Protein AF-A0A820J1W8-F1 (afdb_monomer_lite)

Secondary structure (DSSP, 8-state):
---HHHHHHHHHHHHHHHHHHHHHHHHHHHHHHHTT---PPPP---THHHHIIIIISTT-HHHHHHHHHHSTT--HHHHHHHHHHHHTT-TTEE--SSTT---EEETTEEE---HHHHT----HHHHHHHHT-S-HHHHHHTHHHHHHTT-TTSPPPPHHHHHHHHHHHHHHHHHTS-----------TT--TT---HHHHHHHHHHTTHHHHHHHHHHS--EEEEHHHHHHHHGGGSTT---TTT-S-HHHHHHHHHHHHSTT---EE-SSEEEE-HHHHHHHHHHHHHHHHHHHHHHHHHHHHHHHHHHHHHHHHHH--

Sequence (321 aa):
RNSFDQLCINYANENLQQFFVHHIFKLEQEEYDNEHINWKHIAFEDNQRILDLIASKSLNIIALIDEESRFPKGTDRSLCDKLHAHHSKNENFIPRKTDNNINFGIRHFAGNIFLKKNRDTFSQDLMKLLQESQSKFLRNLFLNEFHIGTETRKRAPTLGTQFKKSLDSLMSILSACQPFFVRCIKPNEYKAADNFDRALVCRQLRYSGMMETISIRRKGYPIRHLFRDFVDRYRLLAPGIGPSHVEADCRAAADKICKNVLINQDYQIGRTKVFLKDAQDVFLEQAREQVMARKILILQNSIRTWIARRQFVTLRQSVLL

Radius of gyration: 32.64 Å; chains: 1; bounding box: 92×50×86 Å

Foldseek 3Di:
DAEVVNLLVVLLLLLVLQVVVVQLLVVVVVVCVQQVWDDDDFDADHCVLVNCQDPNPPPHLLNLLQVLLPDPPRFLLVSLVSSCVVPVPPPQKAHDPDSVDSFIQGNLGGDRYGSVQQNPDDDPVVVVVQCVDPDPVSCVVCVVVVVVVPPPVDDDHTPSRVSVVVSVVVSVVVVVDDDDDDQDFDQDPVPDPPRGDPVRRVVSCVSSCVVSSVVRCLSWQVDKDFLLRQCQQQVLQAPPRDHSVPHPDSLVSNVRSCVSQVPPHDWIRTNGITTHHPVSVVSSVVSSVVSVVVVVVVVVVVVVVVVVVVVVVVVVVVVVD

InterPro domains:
  IPR001609 Myosin head, motor domain-like [PF00063] (2-277)
  IPR001609 Myosin head, motor domain-like [PS51456] (1-289)
  IPR001609 Myosin head, motor domain-like [SM00242] (1-290)
  IPR027417 P-loop containing nucleoside triphosphate hydrolase [SSF52540] (2-316)
  IPR036961 Kinesin motor domain superfamily [G3DSA:3.40.850.10] (178-220)
  IPR051724 Actin-based Motor Myosin [PTHR46049] (2-320)

Structure (mmCIF, N/CA/C/O backbone):
data_AF-A0A820J1W8-F1
#
_entry.id   AF-A0A820J1W8-F1
#
loop_
_atom_site.group_PDB
_atom_site.id
_atom_site.type_symbol
_atom_site.label_atom_id
_atom_site.label_alt_id
_atom_site.label_comp_id
_atom_site.label_asym_id
_atom_site.label_entity_id
_atom_site.label_seq_id
_atom_site.pdbx_PDB_ins_code
_atom_site.Cartn_x
_atom_site.Cartn_y
_atom_site.Cartn_z
_atom_site.occupancy
_atom_site.B_iso_or_equiv
_atom_site.auth_seq_id
_atom_site.auth_comp_id
_atom_site.auth_asym_id
_atom_site.auth_atom_id
_atom_site.pdbx_PDB_model_num
ATOM 1 N N . ARG A 1 1 ? -1.254 5.575 -26.689 1.00 56.84 1 ARG A N 1
ATOM 2 C CA . ARG A 1 1 ? -0.115 4.844 -27.301 1.00 56.84 1 ARG A CA 1
ATOM 3 C C . ARG A 1 1 ? 1.044 4.973 -26.336 1.00 56.84 1 ARG A C 1
ATOM 5 O O . ARG A 1 1 ? 1.473 6.090 -26.103 1.00 56.84 1 ARG A O 1
ATOM 12 N N . ASN A 1 2 ? 1.492 3.872 -25.749 1.00 67.06 2 ASN A N 1
ATOM 13 C CA . ASN A 1 2 ? 2.582 3.900 -24.772 1.00 67.06 2 ASN A CA 1
ATOM 14 C C . ASN A 1 2 ? 3.911 3.782 -25.530 1.00 67.06 2 ASN A C 1
ATOM 16 O O . ASN A 1 2 ? 3.934 3.086 -26.544 1.00 67.06 2 ASN A O 1
ATOM 20 N N . SER A 1 3 ? 4.937 4.529 -25.108 1.00 80.81 3 SER A N 1
ATOM 21 C CA . SER A 1 3 ? 6.288 4.567 -25.699 1.00 80.81 3 SER A CA 1
ATOM 22 C C . SER A 1 3 ? 7.364 4.209 -24.664 1.00 80.81 3 SER A C 1
ATOM 24 O O . SER A 1 3 ? 7.026 3.910 -23.523 1.00 80.81 3 SER A O 1
ATOM 26 N N . PHE A 1 4 ? 8.650 4.303 -25.028 1.00 82.00 4 PHE A N 1
ATOM 27 C CA . PHE A 1 4 ? 9.773 4.118 -24.094 1.00 82.00 4 PHE A CA 1
ATOM 28 C C . PHE A 1 4 ? 9.645 4.978 -22.822 1.00 82.00 4 PHE A C 1
ATOM 30 O O . PHE A 1 4 ? 9.783 4.459 -21.724 1.00 82.00 4 PHE A O 1
ATOM 37 N N . ASP A 1 5 ? 9.239 6.243 -22.949 1.00 83.00 5 ASP A N 1
ATOM 38 C CA . ASP A 1 5 ? 9.006 7.121 -21.789 1.00 83.00 5 ASP A CA 1
ATOM 39 C C . ASP A 1 5 ? 7.976 6.537 -20.810 1.00 83.00 5 ASP A C 1
ATOM 41 O O . ASP A 1 5 ? 8.160 6.587 -19.597 1.00 83.00 5 ASP A O 1
ATOM 45 N N . GLN A 1 6 ? 6.916 5.909 -21.332 1.00 82.94 6 GLN A N 1
ATOM 46 C CA . GLN A 1 6 ? 5.918 5.245 -20.499 1.00 82.94 6 GLN A CA 1
ATOM 47 C C . GLN A 1 6 ? 6.492 3.992 -19.830 1.00 82.94 6 GLN A C 1
ATOM 49 O O . GLN A 1 6 ? 6.115 3.703 -18.699 1.00 82.94 6 GLN A O 1
ATOM 54 N N . LEU A 1 7 ? 7.411 3.267 -20.485 1.00 86.00 7 LEU A N 1
ATOM 55 C CA . LEU A 1 7 ? 8.144 2.175 -19.837 1.00 86.00 7 LEU A CA 1
ATOM 56 C C . LEU A 1 7 ? 8.956 2.709 -18.649 1.00 86.00 7 LEU A C 1
ATOM 58 O O . LEU A 1 7 ? 8.859 2.129 -17.574 1.00 86.00 7 LEU A O 1
ATOM 62 N N . CYS A 1 8 ? 9.697 3.810 -18.808 1.00 88.38 8 CYS A N 1
ATOM 63 C CA . CYS A 1 8 ? 10.470 4.409 -17.715 1.00 88.38 8 CYS A CA 1
ATOM 64 C C . CYS A 1 8 ? 9.573 4.884 -16.561 1.00 88.38 8 CYS A C 1
ATOM 66 O O . CYS A 1 8 ? 9.852 4.579 -15.403 1.00 88.38 8 CYS A O 1
ATOM 68 N N . ILE A 1 9 ? 8.460 5.561 -16.866 1.00 87.50 9 ILE A N 1
ATOM 69 C CA . ILE A 1 9 ? 7.467 5.982 -15.862 1.00 87.50 9 ILE A CA 1
ATOM 70 C C . ILE A 1 9 ? 6.916 4.767 -15.107 1.00 87.50 9 ILE A C 1
ATOM 72 O O . ILE A 1 9 ? 6.864 4.765 -13.879 1.00 87.50 9 ILE A O 1
ATOM 76 N N . ASN A 1 10 ? 6.534 3.714 -15.829 1.00 86.00 10 ASN A N 1
ATOM 77 C CA . ASN A 1 10 ? 6.003 2.498 -15.222 1.00 86.00 10 ASN A CA 1
ATOM 78 C C . ASN A 1 10 ? 7.063 1.779 -14.380 1.00 86.00 10 ASN A C 1
ATOM 80 O O . ASN A 1 10 ? 6.757 1.337 -13.282 1.00 86.00 10 ASN A O 1
ATOM 84 N N . TYR A 1 11 ? 8.311 1.710 -14.848 1.00 89.88 11 TYR A N 1
ATOM 85 C CA . TYR A 1 11 ? 9.424 1.121 -14.103 1.00 89.88 11 TYR A CA 1
ATOM 86 C C . TYR A 1 11 ? 9.697 1.861 -12.784 1.00 89.88 11 TYR A C 1
ATOM 88 O O . TYR A 1 11 ? 9.894 1.224 -11.748 1.00 89.88 11 TYR A O 1
ATOM 96 N N . ALA A 1 12 ? 9.654 3.196 -12.795 1.00 91.25 12 ALA A N 1
ATOM 97 C CA . ALA A 1 12 ? 9.750 3.991 -11.574 1.00 91.25 12 ALA A CA 1
ATOM 98 C C . ALA A 1 12 ? 8.571 3.733 -10.626 1.00 91.25 12 ALA A C 1
ATOM 100 O O . ALA A 1 12 ? 8.784 3.531 -9.432 1.00 91.25 12 ALA A O 1
ATOM 101 N N . ASN A 1 13 ? 7.344 3.669 -11.152 1.00 86.88 13 ASN A N 1
ATOM 102 C CA . ASN A 1 13 ? 6.163 3.348 -10.349 1.00 86.88 13 ASN A CA 1
ATOM 103 C C . ASN A 1 13 ? 6.261 1.958 -9.703 1.00 86.88 13 ASN A C 1
ATOM 105 O O . ASN A 1 13 ? 5.921 1.830 -8.530 1.00 86.88 13 ASN A O 1
ATOM 109 N N . GLU A 1 14 ? 6.769 0.946 -10.413 1.00 86.56 14 GLU A N 1
ATOM 110 C CA . GLU A 1 14 ? 6.992 -0.388 -9.838 1.00 86.56 14 GLU A CA 1
ATOM 111 C C . GLU A 1 14 ? 8.011 -0.373 -8.694 1.00 86.56 14 GLU A C 1
ATOM 113 O O . GLU A 1 14 ? 7.785 -1.008 -7.664 1.00 86.56 14 GLU A O 1
ATOM 118 N N . ASN A 1 15 ? 9.110 0.377 -8.836 1.00 90.75 15 ASN A N 1
ATOM 119 C CA . ASN A 1 15 ? 10.112 0.511 -7.772 1.00 90.75 15 ASN A CA 1
ATOM 120 C C . ASN A 1 15 ? 9.524 1.187 -6.529 1.00 90.75 15 ASN A C 1
ATOM 122 O O . ASN A 1 15 ? 9.706 0.709 -5.410 1.00 90.75 15 ASN A O 1
ATOM 126 N N . LEU A 1 16 ? 8.778 2.279 -6.721 1.00 89.12 16 LEU A N 1
ATOM 127 C CA . LEU A 1 16 ? 8.104 2.981 -5.628 1.00 89.12 16 LEU A CA 1
ATOM 128 C C . LEU A 1 16 ? 7.024 2.114 -4.973 1.00 89.12 16 LEU A C 1
ATOM 130 O O . LEU A 1 16 ? 6.858 2.164 -3.754 1.00 89.12 16 LEU A O 1
ATOM 134 N N . GLN A 1 17 ? 6.314 1.301 -5.757 1.00 84.12 17 GLN A N 1
ATOM 135 C CA . GLN A 1 17 ? 5.347 0.342 -5.237 1.00 84.12 17 GLN A CA 1
ATOM 136 C C . GLN A 1 17 ? 6.031 -0.716 -4.373 1.00 84.12 17 GLN A C 1
ATOM 138 O O . GLN A 1 17 ? 5.556 -0.981 -3.268 1.00 84.12 17 GLN A O 1
ATOM 143 N N . GLN A 1 18 ? 7.154 -1.274 -4.831 1.00 86.44 18 GLN A N 1
ATOM 144 C CA . GLN A 1 18 ? 7.880 -2.276 -4.059 1.00 86.44 18 GLN A CA 1
ATOM 145 C C . GLN A 1 18 ? 8.434 -1.693 -2.759 1.00 86.44 18 GLN A C 1
ATOM 147 O O . GLN A 1 18 ? 8.305 -2.301 -1.698 1.00 86.44 18 GLN A O 1
ATOM 152 N N . PHE A 1 19 ? 8.978 -0.477 -2.823 1.00 88.56 19 PHE A N 1
ATOM 153 C CA . PHE A 1 19 ? 9.428 0.256 -1.646 1.00 88.56 19 PHE A CA 1
ATOM 154 C C . PHE A 1 19 ? 8.294 0.518 -0.654 1.00 88.56 19 PHE A C 1
ATOM 156 O O . PHE A 1 19 ? 8.455 0.259 0.536 1.00 88.56 19 PHE A O 1
ATOM 163 N N . PHE A 1 20 ? 7.131 0.968 -1.130 1.00 86.62 20 PHE A N 1
ATOM 164 C CA . PHE A 1 20 ? 5.949 1.174 -0.295 1.00 86.62 20 PHE A CA 1
ATOM 165 C C . PHE A 1 20 ? 5.517 -0.110 0.414 1.00 86.62 20 PHE A C 1
ATOM 167 O O . PHE A 1 20 ? 5.361 -0.118 1.632 1.00 86.62 20 PHE A O 1
ATOM 174 N N . VAL A 1 21 ? 5.351 -1.191 -0.348 1.00 80.06 21 VAL A N 1
ATOM 175 C CA . VAL A 1 21 ? 4.953 -2.511 0.151 1.00 80.06 21 VAL A CA 1
ATOM 176 C C . VAL A 1 21 ? 5.941 -2.987 1.215 1.00 80.06 21 VAL A C 1
ATOM 178 O O . VAL A 1 21 ? 5.539 -3.262 2.344 1.00 80.06 21 VAL A O 1
ATOM 181 N N . HIS A 1 22 ? 7.237 -3.000 0.899 1.00 82.88 22 HIS A N 1
ATOM 182 C CA . HIS A 1 22 ? 8.273 -3.442 1.827 1.00 82.88 22 HIS A CA 1
ATOM 183 C C . HIS A 1 22 ? 8.298 -2.598 3.105 1.00 82.88 22 HIS A C 1
ATOM 185 O O . HIS A 1 22 ? 8.348 -3.145 4.204 1.00 82.88 22 HIS A O 1
ATOM 191 N N . HIS A 1 23 ? 8.219 -1.272 2.978 1.00 86.25 23 HIS A N 1
ATOM 192 C CA . HIS A 1 23 ? 8.300 -0.373 4.122 1.00 86.25 23 HIS A CA 1
ATOM 193 C C . HIS A 1 23 ? 7.069 -0.474 5.030 1.00 86.25 23 HIS A C 1
ATOM 195 O O . HIS A 1 23 ? 7.208 -0.574 6.246 1.00 86.25 23 HIS A O 1
ATOM 201 N N . ILE A 1 24 ? 5.862 -0.506 4.455 1.00 82.25 24 ILE A N 1
ATOM 202 C CA . ILE A 1 24 ? 4.625 -0.676 5.226 1.00 82.25 24 ILE A CA 1
ATOM 203 C C . ILE A 1 24 ? 4.628 -2.013 5.965 1.00 82.25 24 ILE A C 1
ATOM 205 O O . ILE A 1 24 ? 4.230 -2.045 7.127 1.00 82.25 24 ILE A O 1
ATOM 209 N N . PHE A 1 25 ? 5.093 -3.097 5.332 1.00 80.94 25 PHE A N 1
ATOM 210 C CA . PHE A 1 25 ? 5.175 -4.390 6.008 1.00 80.94 25 PHE A CA 1
ATOM 211 C C . PHE A 1 25 ? 6.232 -4.420 7.086 1.00 80.94 25 PHE A C 1
ATOM 213 O O . PHE A 1 25 ? 5.925 -4.843 8.192 1.00 80.94 25 PHE A O 1
ATOM 220 N N . LYS A 1 26 ? 7.436 -3.931 6.804 1.00 81.56 26 LYS A N 1
ATOM 221 C CA . LYS A 1 26 ? 8.505 -3.874 7.793 1.00 81.56 26 LYS A CA 1
ATOM 222 C C . LYS A 1 26 ? 8.063 -3.124 9.052 1.00 81.56 26 LYS A C 1
ATOM 224 O O . LYS A 1 26 ? 8.182 -3.676 10.137 1.00 81.56 26 LYS A O 1
ATOM 229 N N . LEU A 1 27 ? 7.466 -1.939 8.905 1.00 81.62 27 LEU A N 1
ATOM 230 C CA . LEU A 1 27 ? 6.953 -1.172 10.045 1.00 81.62 27 LEU A CA 1
ATOM 231 C C . LEU A 1 27 ? 5.849 -1.911 10.817 1.00 81.62 27 LEU A C 1
ATOM 233 O O . LEU A 1 27 ? 5.778 -1.819 12.039 1.00 81.62 27 LEU A O 1
ATOM 237 N N . GLU A 1 28 ? 4.971 -2.633 10.117 1.00 83.62 28 GLU A N 1
ATOM 238 C CA . GLU A 1 28 ? 3.906 -3.420 10.748 1.00 83.62 28 GLU A CA 1
ATOM 239 C C . GLU A 1 28 ? 4.481 -4.590 11.566 1.00 83.62 28 GLU A C 1
ATOM 241 O O . GLU A 1 28 ? 4.043 -4.829 12.688 1.00 83.62 28 GLU A O 1
ATOM 246 N N . GLN A 1 29 ? 5.474 -5.295 11.016 1.00 84.75 29 GLN A N 1
ATOM 247 C CA . GLN A 1 29 ? 6.147 -6.418 11.675 1.00 84.75 29 GLN A CA 1
ATOM 248 C C . GLN A 1 29 ? 6.973 -5.947 12.874 1.00 84.75 29 GLN A C 1
ATOM 250 O O . GLN A 1 29 ? 6.840 -6.506 13.958 1.00 84.75 29 GLN A O 1
ATOM 255 N N . GLU A 1 30 ? 7.747 -4.872 12.708 1.00 87.62 30 GLU A N 1
ATOM 256 C CA . GLU A 1 30 ? 8.524 -4.259 13.789 1.00 87.62 30 GLU A CA 1
ATOM 257 C C . GLU A 1 30 ? 7.627 -3.836 14.954 1.00 87.62 30 GLU A C 1
ATOM 259 O O . GLU A 1 30 ? 7.976 -4.065 16.108 1.00 87.62 30 GLU A O 1
ATOM 264 N N . GLU A 1 31 ? 6.450 -3.263 14.683 1.00 89.44 31 GLU A N 1
ATOM 265 C CA . GLU A 1 31 ? 5.482 -2.956 15.737 1.00 89.44 31 GLU A CA 1
ATOM 266 C C . GLU A 1 31 ? 5.051 -4.223 16.487 1.00 89.44 31 GLU A C 1
ATOM 268 O O . GLU A 1 31 ? 5.040 -4.241 17.718 1.00 89.44 31 GLU A O 1
ATOM 273 N N . TYR A 1 32 ? 4.675 -5.276 15.762 1.00 91.44 32 TYR A N 1
ATOM 274 C CA . TYR A 1 32 ? 4.195 -6.507 16.382 1.00 91.44 32 TYR A CA 1
ATOM 275 C C . TYR A 1 32 ? 5.286 -7.207 17.202 1.00 91.44 32 TYR A C 1
ATOM 277 O O . TYR A 1 32 ? 5.002 -7.709 18.293 1.00 91.44 32 TYR A O 1
ATOM 285 N N . ASP A 1 33 ? 6.527 -7.181 16.721 1.00 91.44 33 ASP A N 1
ATOM 286 C CA . ASP A 1 33 ? 7.692 -7.724 17.416 1.00 91.44 33 ASP A CA 1
ATOM 287 C C . ASP A 1 33 ? 8.033 -6.902 18.665 1.00 91.44 33 ASP A C 1
ATOM 289 O O . ASP A 1 33 ? 8.212 -7.468 19.745 1.00 91.44 33 ASP A O 1
ATOM 293 N N . ASN A 1 34 ? 8.033 -5.568 18.560 1.00 94.06 34 ASN A N 1
ATOM 294 C CA . ASN A 1 34 ? 8.253 -4.661 19.694 1.00 94.06 34 ASN A CA 1
ATOM 295 C C . ASN A 1 34 ? 7.204 -4.851 20.799 1.00 94.06 34 ASN A C 1
ATOM 297 O O . ASN A 1 34 ? 7.498 -4.707 21.991 1.00 94.06 34 ASN A O 1
ATOM 301 N N . GLU A 1 35 ? 5.978 -5.184 20.404 1.00 95.44 35 GLU A N 1
ATOM 302 C CA . GLU A 1 35 ? 4.843 -5.406 21.295 1.00 95.44 35 GLU A CA 1
ATOM 303 C C . GLU A 1 35 ? 4.721 -6.866 21.756 1.00 95.44 35 GLU A C 1
ATOM 305 O O . GLU A 1 35 ? 3.926 -7.145 22.652 1.00 95.44 35 GLU A O 1
ATOM 310 N N . HIS A 1 36 ? 5.547 -7.774 21.223 1.00 93.81 36 HIS A N 1
ATOM 311 C CA . HIS A 1 36 ? 5.561 -9.211 21.523 1.00 93.81 36 HIS A CA 1
ATOM 312 C C . HIS A 1 36 ? 4.198 -9.893 21.372 1.00 93.81 36 HIS A C 1
ATOM 314 O O . HIS A 1 36 ? 3.827 -10.752 22.177 1.00 93.81 36 HIS A O 1
ATOM 320 N N . ILE A 1 37 ? 3.443 -9.516 20.342 1.00 92.25 37 ILE A N 1
ATOM 321 C CA . ILE A 1 37 ? 2.178 -10.186 20.038 1.00 92.25 37 ILE A CA 1
ATOM 322 C C . ILE A 1 37 ? 2.416 -11.456 19.222 1.00 92.25 37 ILE A C 1
ATOM 324 O O . ILE A 1 37 ? 3.390 -11.564 18.481 1.00 92.25 37 ILE A O 1
ATOM 328 N N . ASN A 1 38 ? 1.502 -12.423 19.315 1.00 88.06 38 ASN A N 1
ATOM 329 C CA . ASN A 1 38 ? 1.562 -13.607 18.468 1.00 88.06 38 ASN A CA 1
ATOM 330 C C . ASN A 1 38 ? 0.956 -13.288 17.093 1.00 88.06 38 ASN A C 1
ATOM 332 O O . ASN A 1 38 ? -0.266 -13.191 16.936 1.00 88.06 38 ASN A O 1
ATOM 336 N N . TRP A 1 39 ? 1.817 -13.111 16.094 1.00 83.62 39 TRP A N 1
ATOM 337 C CA . TRP A 1 39 ? 1.425 -12.843 14.716 1.00 83.62 39 TRP A CA 1
ATOM 338 C C . TRP A 1 39 ? 2.094 -13.837 13.762 1.00 83.62 39 TRP A C 1
ATOM 340 O O . TRP A 1 39 ? 3.153 -14.397 14.037 1.00 83.62 39 TRP A O 1
ATOM 350 N N . LYS A 1 40 ? 1.443 -14.094 12.626 1.00 79.19 40 LYS A N 1
ATOM 351 C CA . LYS A 1 40 ? 1.985 -14.951 11.565 1.00 79.19 40 LYS A CA 1
ATOM 352 C C . LYS A 1 40 ? 2.478 -14.083 10.427 1.00 79.19 40 LYS A C 1
ATOM 354 O O . LYS A 1 40 ? 1.790 -13.135 10.050 1.00 79.19 40 LYS A O 1
ATOM 359 N N . HIS A 1 41 ? 3.600 -14.473 9.826 1.00 74.75 41 HIS A N 1
ATOM 360 C CA . HIS A 1 41 ? 4.099 -13.811 8.630 1.00 74.75 41 HIS A CA 1
ATOM 361 C C . HIS A 1 41 ? 3.014 -13.776 7.548 1.00 74.75 41 HIS A C 1
ATOM 363 O O . HIS A 1 41 ? 2.528 -14.817 7.097 1.00 74.75 41 HIS A O 1
ATOM 369 N N . ILE A 1 42 ? 2.639 -12.572 7.114 1.00 72.19 42 ILE A N 1
ATOM 370 C CA . ILE A 1 42 ? 1.628 -12.394 6.077 1.00 72.19 42 ILE A CA 1
ATOM 371 C C . ILE A 1 42 ? 2.338 -12.296 4.730 1.00 72.19 42 ILE A C 1
ATOM 373 O O . ILE A 1 42 ? 3.127 -11.386 4.495 1.00 72.19 42 ILE A O 1
ATOM 377 N N . ALA A 1 43 ? 2.084 -13.263 3.848 1.00 67.38 43 ALA A N 1
ATOM 378 C CA . ALA A 1 43 ? 2.592 -13.218 2.482 1.00 67.38 43 ALA A CA 1
ATOM 379 C C . ALA A 1 43 ? 1.925 -12.073 1.698 1.00 67.38 43 ALA A C 1
ATOM 381 O O . ALA A 1 43 ? 0.710 -11.871 1.803 1.00 67.38 43 ALA A O 1
ATOM 382 N N . PHE A 1 44 ? 2.720 -11.359 0.903 1.00 69.56 44 PHE A N 1
ATOM 383 C CA . PHE A 1 44 ? 2.269 -10.310 -0.007 1.00 69.56 44 PHE A CA 1
ATOM 384 C C . PHE A 1 44 ? 2.629 -10.666 -1.453 1.00 69.56 44 PHE A C 1
ATOM 386 O O . PHE A 1 44 ? 3.510 -11.492 -1.700 1.00 69.56 44 PHE A O 1
ATOM 393 N N . GLU A 1 45 ? 1.930 -10.055 -2.408 1.00 67.81 45 GLU A N 1
ATOM 394 C CA . GLU A 1 45 ? 2.281 -10.173 -3.821 1.00 67.81 45 GLU A CA 1
ATOM 395 C C . GLU A 1 45 ? 3.521 -9.327 -4.108 1.00 67.81 45 GLU A C 1
ATOM 397 O O . GLU A 1 45 ? 3.470 -8.099 -4.131 1.00 67.81 45 GLU A O 1
ATOM 402 N N . ASP A 1 46 ? 4.653 -10.004 -4.276 1.00 77.12 46 ASP A N 1
ATOM 403 C CA . ASP A 1 46 ? 5.932 -9.370 -4.563 1.00 77.12 46 ASP A CA 1
ATOM 404 C C . ASP A 1 46 ? 6.065 -9.056 -6.061 1.00 77.12 46 ASP A C 1
ATOM 406 O O . ASP A 1 46 ? 6.089 -9.955 -6.912 1.00 77.12 46 ASP A O 1
ATOM 410 N N . ASN A 1 47 ? 6.183 -7.767 -6.387 1.00 82.44 47 ASN A N 1
ATOM 411 C CA . ASN A 1 47 ? 6.409 -7.296 -7.749 1.00 82.44 47 ASN A CA 1
ATOM 412 C C . ASN A 1 47 ? 7.891 -7.358 -8.171 1.00 82.44 47 ASN A C 1
ATOM 414 O O . ASN A 1 47 ? 8.206 -6.990 -9.305 1.00 82.44 47 ASN A O 1
ATOM 418 N N . GLN A 1 48 ? 8.789 -7.925 -7.351 1.00 87.75 48 GLN A N 1
ATOM 419 C CA . GLN A 1 48 ? 10.193 -8.162 -7.713 1.00 87.75 48 GLN A CA 1
ATOM 420 C C . GLN A 1 48 ? 10.335 -8.888 -9.053 1.00 87.75 48 GLN A C 1
ATOM 422 O O . GLN A 1 48 ? 11.217 -8.571 -9.845 1.00 87.75 48 GLN A O 1
ATOM 427 N N . ARG A 1 49 ? 9.438 -9.834 -9.368 1.00 87.19 49 ARG A N 1
ATOM 428 C CA . ARG A 1 49 ? 9.459 -10.556 -10.655 1.00 87.19 49 ARG A CA 1
ATOM 429 C C . ARG A 1 49 ? 9.252 -9.631 -11.860 1.00 87.19 49 ARG A C 1
ATOM 431 O O . ARG A 1 49 ? 9.726 -9.945 -12.952 1.00 87.19 49 ARG A O 1
ATOM 438 N N . ILE A 1 50 ? 8.529 -8.526 -11.681 1.00 88.06 50 ILE A N 1
ATOM 439 C CA . ILE A 1 50 ? 8.311 -7.500 -12.706 1.00 88.06 50 ILE A CA 1
ATOM 440 C C . ILE A 1 50 ? 9.553 -6.609 -12.807 1.00 88.06 50 ILE A C 1
ATOM 442 O O . ILE A 1 50 ? 10.036 -6.384 -13.916 1.00 88.06 50 ILE A O 1
ATOM 446 N N . LEU A 1 51 ? 10.126 -6.168 -11.680 1.00 90.25 51 LEU A N 1
ATOM 447 C CA . LEU A 1 51 ? 11.383 -5.405 -11.683 1.00 90.25 51 LEU A CA 1
ATOM 448 C C . LEU A 1 51 ? 12.539 -6.192 -12.313 1.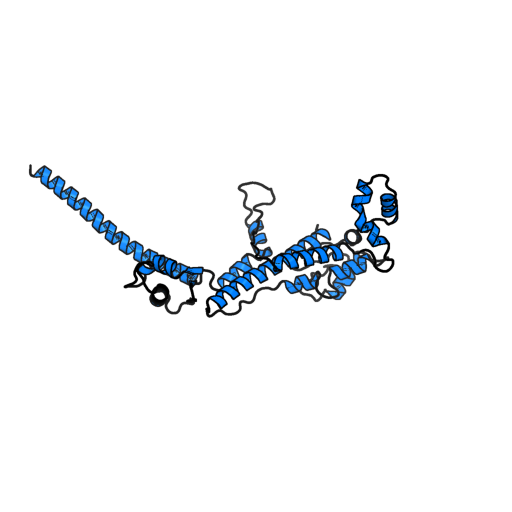00 90.25 51 LEU A C 1
ATOM 450 O O . LEU A 1 51 ? 13.285 -5.659 -13.135 1.00 90.25 51 LEU A O 1
ATOM 454 N N . ASP A 1 52 ? 12.636 -7.480 -11.992 1.00 91.38 52 ASP A N 1
ATOM 455 C CA . ASP A 1 52 ? 13.589 -8.421 -12.571 1.00 91.38 52 ASP A CA 1
ATOM 456 C C . ASP A 1 52 ? 13.481 -8.486 -14.091 1.00 91.38 52 ASP A C 1
ATOM 458 O O . ASP A 1 52 ? 14.502 -8.427 -14.778 1.00 91.38 52 ASP A O 1
ATOM 462 N N . LEU A 1 53 ? 12.250 -8.581 -14.603 1.00 91.00 53 LEU A N 1
ATOM 463 C CA . LEU A 1 53 ? 11.967 -8.595 -16.034 1.00 91.00 53 LEU A CA 1
ATOM 464 C C . LEU A 1 53 ? 12.331 -7.258 -16.691 1.00 91.00 53 LEU A C 1
ATOM 466 O O . LEU A 1 53 ? 12.878 -7.256 -17.790 1.00 91.00 53 LEU A O 1
ATOM 470 N N . ILE A 1 54 ? 12.038 -6.126 -16.046 1.00 90.12 54 ILE A N 1
ATOM 471 C CA . ILE A 1 54 ? 12.259 -4.805 -16.644 1.00 90.12 54 ILE A CA 1
ATOM 472 C C . ILE A 1 54 ? 13.740 -4.416 -16.634 1.00 90.12 54 ILE A C 1
ATOM 474 O O . ILE A 1 54 ? 14.242 -3.985 -17.672 1.00 90.12 54 ILE A O 1
ATOM 478 N N . ALA A 1 55 ? 14.433 -4.551 -15.498 1.00 89.62 55 ALA A N 1
ATOM 479 C CA . ALA A 1 55 ? 15.738 -3.914 -15.298 1.00 89.62 55 ALA A CA 1
ATOM 480 C C . ALA A 1 55 ? 16.731 -4.642 -14.375 1.00 89.62 55 ALA A C 1
ATOM 482 O O . ALA A 1 55 ? 17.923 -4.315 -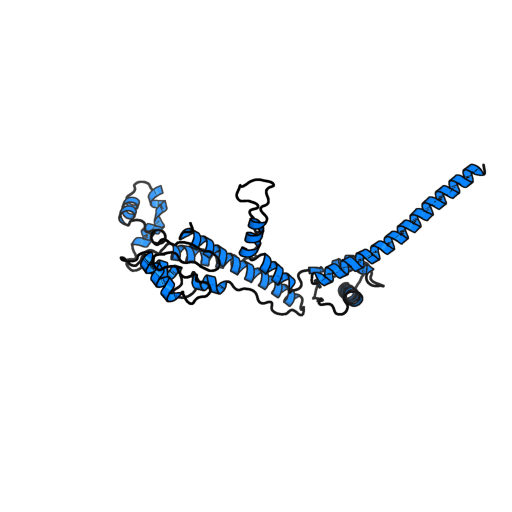14.431 1.00 89.62 55 ALA A O 1
ATOM 483 N N . SER A 1 56 ? 16.301 -5.570 -13.510 1.00 84.75 56 SER A N 1
ATOM 484 C CA . SER A 1 56 ? 17.187 -6.097 -12.452 1.00 84.75 56 SER A CA 1
ATOM 485 C C . SER A 1 56 ? 17.978 -7.344 -12.858 1.00 84.75 56 SER A C 1
ATOM 487 O O . SER A 1 56 ? 19.170 -7.413 -12.562 1.00 84.75 56 SER A O 1
ATOM 489 N N . LYS A 1 57 ? 17.374 -8.314 -13.564 1.00 86.12 57 LYS A N 1
ATOM 490 C CA . LYS A 1 57 ? 18.068 -9.555 -13.975 1.00 86.12 57 LYS A CA 1
ATOM 491 C C . LYS A 1 57 ? 18.858 -9.392 -15.272 1.00 86.12 57 LYS A C 1
ATOM 493 O O . LYS A 1 57 ? 18.657 -8.441 -16.018 1.00 86.12 57 LYS A O 1
ATOM 498 N N . SER A 1 58 ? 19.778 -10.312 -15.561 1.00 85.88 58 SER A N 1
ATOM 499 C CA . SER A 1 58 ? 20.444 -10.351 -16.867 1.00 85.88 58 SER A CA 1
ATOM 500 C C . SER A 1 58 ? 19.424 -10.547 -17.992 1.00 85.88 58 SER A C 1
ATOM 502 O O . SER A 1 58 ? 18.371 -11.151 -17.787 1.00 85.88 58 SER A O 1
ATOM 504 N N . LEU A 1 59 ? 19.733 -10.013 -19.179 1.00 88.88 59 LEU A N 1
ATOM 505 C CA . LEU A 1 59 ? 18.848 -10.064 -20.351 1.00 88.88 59 LEU A CA 1
ATOM 506 C C . LEU A 1 59 ? 17.438 -9.511 -20.072 1.00 88.88 59 LEU A C 1
ATOM 508 O O . LEU A 1 59 ? 16.471 -9.977 -20.659 1.00 88.88 59 LEU A O 1
ATOM 512 N N . ASN A 1 60 ? 17.319 -8.538 -19.165 1.00 92.38 60 ASN A N 1
ATOM 513 C CA . ASN A 1 60 ? 16.070 -7.820 -18.922 1.00 92.38 60 ASN A CA 1
ATOM 514 C C . ASN A 1 60 ? 15.672 -6.933 -20.116 1.00 92.38 60 ASN A C 1
ATOM 516 O O . ASN A 1 60 ? 16.465 -6.692 -21.031 1.00 92.38 60 ASN A O 1
ATOM 520 N N . ILE A 1 61 ? 14.450 -6.397 -20.077 1.00 90.69 61 ILE A N 1
ATOM 521 C CA . ILE A 1 61 ? 13.897 -5.564 -21.150 1.00 90.69 61 ILE A CA 1
ATOM 522 C C . ILE A 1 61 ? 14.792 -4.353 -21.445 1.00 90.69 61 ILE A C 1
ATOM 524 O O . ILE A 1 61 ? 15.120 -4.128 -22.607 1.00 90.69 61 ILE A O 1
ATOM 528 N N . ILE A 1 62 ? 15.225 -3.588 -20.435 1.00 89.81 62 ILE A N 1
ATOM 529 C CA . ILE A 1 62 ? 16.098 -2.417 -20.644 1.00 89.81 62 ILE A CA 1
ATOM 530 C C . ILE A 1 62 ? 17.445 -2.834 -21.249 1.00 89.81 62 ILE A C 1
ATOM 532 O O . ILE A 1 62 ? 17.927 -2.174 -22.164 1.00 89.81 62 ILE A O 1
ATOM 536 N N . ALA A 1 63 ? 18.029 -3.945 -20.802 1.00 90.25 63 ALA A N 1
ATOM 537 C CA . ALA A 1 63 ? 19.296 -4.459 -21.307 1.00 90.25 63 ALA A CA 1
ATOM 538 C C . ALA A 1 63 ? 19.197 -4.873 -22.782 1.00 90.25 63 ALA A C 1
ATOM 540 O O . ALA A 1 63 ? 20.078 -4.531 -23.568 1.00 90.25 63 ALA A O 1
ATOM 541 N N . LEU A 1 64 ? 18.112 -5.551 -23.172 1.00 90.88 64 LEU A N 1
ATOM 542 C CA . LEU A 1 64 ? 17.865 -5.942 -24.562 1.00 90.88 64 LEU A CA 1
ATOM 543 C C . LEU A 1 64 ? 17.572 -4.728 -25.455 1.00 90.88 64 LEU A C 1
ATOM 545 O O . LEU A 1 64 ? 18.053 -4.671 -26.587 1.00 90.88 64 LEU A O 1
ATOM 549 N N . ILE A 1 65 ? 16.846 -3.725 -24.944 1.00 88.94 65 ILE A N 1
ATOM 550 C CA . ILE A 1 65 ? 16.663 -2.441 -25.638 1.00 88.94 65 ILE A CA 1
ATOM 551 C C . ILE A 1 65 ? 18.021 -1.753 -25.817 1.00 88.94 65 ILE A C 1
ATOM 553 O O . ILE A 1 65 ? 18.327 -1.299 -26.913 1.00 88.94 65 ILE A O 1
ATOM 557 N N . ASP A 1 66 ? 18.852 -1.695 -24.778 1.00 85.88 66 ASP A N 1
ATOM 558 C CA . ASP A 1 66 ? 20.169 -1.058 -24.823 1.00 85.88 66 ASP A CA 1
ATOM 559 C C . ASP A 1 66 ? 21.123 -1.751 -25.802 1.00 85.88 66 ASP A C 1
ATOM 561 O O . ASP A 1 66 ? 21.841 -1.082 -26.549 1.00 85.88 66 ASP A O 1
ATOM 565 N N . GLU A 1 67 ? 21.125 -3.083 -25.829 1.00 87.06 67 GLU A N 1
ATOM 566 C CA . GLU A 1 67 ? 21.898 -3.875 -26.783 1.00 87.06 67 GLU A CA 1
ATOM 567 C C . GLU A 1 67 ? 21.459 -3.591 -28.227 1.00 87.06 67 GLU A C 1
ATOM 569 O O . GLU A 1 67 ? 22.286 -3.245 -29.074 1.00 87.06 67 GLU A O 1
ATOM 574 N N . GLU A 1 68 ? 20.154 -3.657 -28.503 1.00 88.19 68 GLU A N 1
ATOM 575 C CA . GLU A 1 68 ? 19.610 -3.456 -29.848 1.00 88.19 68 GLU A CA 1
ATOM 576 C C . GLU A 1 68 ? 19.699 -1.990 -30.311 1.00 88.19 68 GLU A C 1
ATOM 578 O O . GLU A 1 68 ? 19.891 -1.692 -31.496 1.00 88.19 68 GLU A O 1
ATOM 583 N N . SER A 1 69 ? 19.632 -1.043 -29.371 1.00 83.62 69 SER A N 1
ATOM 584 C CA . SER A 1 69 ? 19.905 0.372 -29.621 1.00 83.62 69 SER A CA 1
ATOM 585 C C . SER A 1 69 ? 21.350 0.593 -30.067 1.00 83.62 69 SER A C 1
ATOM 587 O O . SER A 1 69 ? 21.574 1.429 -30.941 1.00 83.62 69 SER A O 1
ATOM 589 N N . ARG A 1 70 ? 22.311 -0.161 -29.519 1.00 81.12 70 ARG A N 1
ATOM 590 C CA . ARG A 1 70 ? 23.741 -0.075 -29.866 1.00 81.12 70 ARG A CA 1
ATOM 591 C C . ARG A 1 70 ? 24.110 -0.867 -31.121 1.00 81.12 70 ARG A C 1
ATOM 593 O O . ARG A 1 70 ? 25.191 -0.649 -31.667 1.00 81.12 70 ARG A O 1
ATOM 600 N N . PHE A 1 71 ? 23.259 -1.791 -31.564 1.00 83.50 71 PHE A N 1
ATOM 601 C CA . PHE A 1 71 ? 23.510 -2.585 -32.760 1.00 83.50 71 PHE A CA 1
ATOM 602 C C . PHE A 1 71 ? 23.248 -1.749 -34.030 1.00 83.50 71 PHE A C 1
ATOM 604 O O . PHE A 1 71 ? 22.122 -1.281 -34.219 1.00 83.50 71 PHE A O 1
ATOM 611 N N . PRO A 1 72 ? 24.234 -1.566 -34.937 1.00 79.44 72 PRO A N 1
ATOM 612 C CA . PRO A 1 72 ? 24.083 -0.687 -36.105 1.00 79.44 72 PRO A CA 1
ATOM 613 C C . PRO A 1 72 ? 22.931 -1.071 -37.041 1.00 79.44 72 PRO A C 1
ATOM 615 O O . PRO A 1 72 ? 22.302 -0.204 -37.638 1.00 79.44 72 PRO A O 1
ATOM 618 N N . LYS A 1 73 ? 22.634 -2.373 -37.149 1.00 83.31 73 LYS A N 1
ATOM 619 C CA . LYS A 1 73 ? 21.519 -2.913 -37.945 1.00 83.31 73 LYS A CA 1
ATOM 620 C C . LYS A 1 73 ? 20.280 -3.229 -37.098 1.00 83.31 73 LYS A C 1
ATOM 622 O O . LYS A 1 73 ? 19.386 -3.923 -37.569 1.00 83.31 73 LYS A O 1
ATOM 627 N N . GLY A 1 74 ? 20.233 -2.766 -35.848 1.00 83.06 74 GLY A N 1
ATOM 628 C CA . GLY A 1 74 ? 19.136 -3.071 -34.937 1.00 83.06 74 GLY A CA 1
ATOM 629 C C . GLY A 1 74 ? 17.848 -2.364 -35.345 1.00 83.06 74 GLY A C 1
ATOM 630 O O . GLY A 1 74 ? 17.859 -1.173 -35.681 1.00 83.06 74 GLY A O 1
ATOM 631 N N . THR A 1 75 ? 16.735 -3.084 -35.295 1.00 86.00 75 THR A N 1
ATOM 632 C CA . THR A 1 75 ? 15.403 -2.601 -35.675 1.00 86.00 75 THR A CA 1
ATOM 633 C C . THR A 1 75 ? 14.396 -2.894 -34.568 1.00 86.00 75 THR A C 1
ATOM 635 O O . THR A 1 75 ? 14.584 -3.814 -33.775 1.00 86.00 75 THR A O 1
ATOM 638 N N . ASP A 1 76 ? 13.288 -2.147 -34.523 1.00 84.06 76 ASP A N 1
ATOM 639 C CA . ASP A 1 76 ? 12.206 -2.419 -33.559 1.00 84.06 76 ASP A CA 1
ATOM 640 C C . ASP A 1 76 ? 11.681 -3.862 -33.706 1.00 84.06 76 ASP A C 1
ATOM 642 O O . ASP A 1 76 ? 11.232 -4.484 -32.744 1.00 84.06 76 ASP A O 1
ATOM 646 N N . ARG A 1 77 ? 11.793 -4.417 -34.921 1.00 85.88 77 ARG A N 1
ATOM 647 C CA . ARG A 1 77 ? 11.437 -5.796 -35.231 1.00 85.88 77 ARG A CA 1
ATOM 648 C C . ARG A 1 77 ? 12.363 -6.805 -34.560 1.00 85.88 77 ARG A C 1
ATOM 650 O O . ARG A 1 77 ? 11.882 -7.662 -33.826 1.00 85.88 77 ARG A O 1
ATOM 657 N N . SER A 1 78 ? 13.667 -6.674 -34.781 1.00 89.50 78 SER A N 1
ATOM 658 C CA . SER A 1 78 ? 14.667 -7.567 -34.192 1.00 89.50 78 SER A CA 1
ATOM 659 C C . SER A 1 78 ? 14.714 -7.449 -32.667 1.00 89.50 78 SER A C 1
ATOM 661 O O . SER A 1 78 ? 14.885 -8.465 -31.995 1.00 89.50 78 SER A O 1
ATOM 663 N N . LEU A 1 79 ? 14.448 -6.260 -32.105 1.00 88.88 79 LEU A N 1
ATOM 664 C CA . LEU A 1 79 ? 14.198 -6.104 -30.667 1.00 88.88 79 LEU A CA 1
ATOM 665 C C . LEU A 1 79 ? 13.023 -6.979 -30.215 1.00 88.88 79 LEU A C 1
ATOM 667 O O . LEU A 1 79 ? 13.141 -7.729 -29.248 1.00 88.88 79 LEU A O 1
ATOM 671 N N . CYS A 1 80 ? 11.877 -6.860 -30.892 1.00 87.44 80 CYS A N 1
ATOM 672 C CA . CYS A 1 80 ? 10.671 -7.602 -30.539 1.00 87.44 80 CYS A CA 1
ATOM 673 C C . CYS A 1 80 ? 10.911 -9.117 -30.604 1.00 87.44 80 CYS A C 1
ATOM 675 O O . CYS A 1 80 ? 10.499 -9.836 -29.696 1.00 87.44 80 CYS A O 1
ATOM 677 N N . ASP A 1 81 ? 11.616 -9.594 -31.633 1.00 89.06 81 ASP A N 1
ATOM 678 C CA . ASP A 1 81 ? 11.988 -11.004 -31.782 1.00 89.06 81 ASP A CA 1
ATOM 679 C C . ASP A 1 81 ? 12.890 -11.487 -30.631 1.00 89.06 81 ASP A C 1
ATOM 681 O O . ASP A 1 81 ? 12.601 -12.526 -30.033 1.00 89.06 81 ASP A O 1
ATOM 685 N N . LYS A 1 82 ? 13.908 -10.705 -30.237 1.00 90.94 82 LYS A N 1
ATOM 686 C CA . LYS A 1 82 ? 14.760 -11.011 -29.071 1.00 90.94 82 LYS A CA 1
ATOM 687 C C . LYS A 1 82 ? 13.965 -11.062 -27.765 1.00 90.94 82 LYS A C 1
ATOM 689 O O . LYS A 1 82 ? 14.085 -12.028 -27.012 1.00 90.94 82 LYS A O 1
ATOM 694 N N . LEU A 1 83 ? 13.125 -10.057 -27.505 1.00 90.19 83 LEU A N 1
ATOM 695 C CA . LEU A 1 83 ? 12.275 -10.012 -26.308 1.00 90.19 83 LEU A CA 1
ATOM 696 C C . LEU A 1 83 ? 11.363 -11.241 -26.231 1.00 90.19 83 LEU A C 1
ATOM 698 O O . LEU A 1 83 ? 11.214 -11.845 -25.172 1.00 90.19 83 LEU A O 1
ATOM 702 N N . HIS A 1 84 ? 10.787 -11.645 -27.362 1.00 88.94 84 HIS A N 1
ATOM 703 C CA . HIS A 1 84 ? 9.923 -12.815 -27.430 1.00 88.94 84 HIS A CA 1
ATOM 704 C C . HIS A 1 84 ? 10.687 -14.122 -27.193 1.00 88.94 84 HIS A C 1
ATOM 706 O O . HIS A 1 84 ? 10.229 -14.976 -26.431 1.00 88.94 84 HIS A O 1
ATOM 712 N N . ALA A 1 85 ? 11.866 -14.271 -27.800 1.00 91.25 85 ALA A N 1
ATOM 713 C CA . ALA A 1 85 ? 12.712 -15.446 -27.626 1.00 91.25 85 ALA A CA 1
ATOM 714 C C . ALA A 1 85 ? 13.127 -15.640 -26.157 1.00 91.25 85 ALA A C 1
ATOM 716 O O . ALA A 1 85 ? 13.075 -16.758 -25.646 1.00 91.25 85 ALA A O 1
ATOM 717 N N . HIS A 1 86 ? 13.473 -14.553 -25.460 1.00 90.88 86 HIS A N 1
ATOM 718 C CA . HIS A 1 86 ? 13.947 -14.611 -24.076 1.00 90.88 86 HIS A CA 1
ATOM 719 C C . HIS A 1 86 ? 12.835 -14.626 -23.018 1.00 90.88 86 HIS A C 1
ATOM 721 O O . HIS A 1 86 ? 13.039 -15.186 -21.939 1.00 90.88 86 HIS A O 1
ATOM 727 N N . HIS A 1 87 ? 11.666 -14.032 -23.288 1.00 91.75 87 HIS A N 1
ATOM 728 C CA . HIS A 1 87 ? 10.642 -13.813 -22.258 1.00 91.75 87 HIS A CA 1
ATOM 729 C C . HIS A 1 87 ? 9.263 -14.405 -22.558 1.00 91.75 87 HIS A C 1
ATOM 731 O O . HIS A 1 87 ? 8.393 -14.307 -21.701 1.00 91.75 87 HIS A O 1
ATOM 737 N N . SER A 1 88 ? 9.038 -15.074 -23.694 1.00 87.50 88 SER A N 1
ATOM 738 C CA . SER A 1 88 ? 7.730 -15.684 -24.029 1.00 87.50 88 SER A CA 1
ATOM 739 C C . SER A 1 88 ? 7.173 -16.638 -22.964 1.00 87.50 88 SER A C 1
ATOM 741 O O . SER A 1 88 ? 5.959 -16.763 -22.837 1.00 87.50 88 SER A O 1
ATOM 743 N N . LYS A 1 89 ? 8.046 -17.291 -22.186 1.00 88.44 89 LYS A N 1
ATOM 744 C CA . LYS A 1 89 ? 7.669 -18.192 -21.083 1.00 88.44 89 LYS A CA 1
ATOM 745 C C . LYS A 1 89 ? 7.471 -17.484 -19.737 1.00 88.44 89 LYS A C 1
ATOM 747 O O . LYS A 1 89 ? 7.054 -18.123 -18.778 1.00 88.44 89 LYS A O 1
ATOM 752 N N . ASN A 1 90 ? 7.813 -16.200 -19.628 1.00 87.25 90 ASN A N 1
ATOM 753 C CA . ASN A 1 90 ? 7.661 -15.442 -18.391 1.00 87.25 90 ASN A CA 1
ATOM 754 C C . ASN A 1 90 ? 6.197 -15.018 -18.230 1.00 87.25 90 ASN A C 1
ATOM 756 O O . ASN A 1 90 ? 5.643 -14.356 -19.102 1.00 87.25 90 ASN A O 1
ATOM 760 N N . GLU A 1 91 ? 5.587 -15.349 -17.093 1.00 86.38 91 GLU A N 1
ATOM 761 C CA . GLU A 1 91 ? 4.199 -14.990 -16.785 1.00 86.38 91 GLU A CA 1
ATOM 762 C C . GLU A 1 91 ? 3.942 -13.481 -16.890 1.00 86.38 91 GLU A C 1
ATOM 764 O O . GLU A 1 91 ? 2.875 -13.056 -17.326 1.00 86.38 91 GLU A O 1
ATOM 769 N N . ASN A 1 92 ? 4.926 -12.655 -16.542 1.00 85.25 92 ASN A N 1
ATOM 770 C CA . ASN A 1 92 ? 4.791 -11.205 -16.558 1.00 85.25 92 ASN A CA 1
ATOM 771 C C . ASN A 1 92 ? 5.058 -10.578 -17.928 1.00 85.25 92 ASN A C 1
ATOM 773 O O . ASN A 1 92 ? 4.937 -9.363 -18.066 1.00 85.25 92 ASN A O 1
ATOM 777 N N . PHE A 1 93 ? 5.393 -11.367 -18.947 1.00 88.25 93 PHE A N 1
ATOM 778 C CA . PHE A 1 93 ? 5.571 -10.892 -20.312 1.00 88.25 93 PHE A CA 1
ATOM 779 C C . PHE A 1 93 ? 4.350 -11.253 -21.159 1.00 88.25 93 PHE A C 1
ATOM 781 O O . PHE A 1 93 ? 3.853 -12.376 -21.133 1.00 88.25 93 PHE A O 1
ATOM 788 N N . ILE A 1 94 ? 3.851 -10.285 -21.923 1.00 85.12 94 ILE A N 1
ATOM 789 C CA . ILE A 1 94 ? 2.739 -10.486 -22.849 1.00 85.12 94 ILE A CA 1
ATOM 790 C C . ILE A 1 94 ? 3.325 -10.583 -24.262 1.00 85.12 94 ILE A C 1
ATOM 792 O O . ILE A 1 94 ? 3.767 -9.562 -24.808 1.00 85.12 94 ILE A O 1
ATOM 796 N N . PRO A 1 95 ? 3.330 -11.786 -24.863 1.00 80.00 95 PRO A N 1
ATOM 797 C CA . PRO A 1 95 ? 3.834 -11.990 -26.212 1.00 80.00 95 PRO A CA 1
ATOM 798 C C . PRO A 1 95 ? 3.015 -11.215 -27.256 1.00 80.00 95 PRO A C 1
ATOM 800 O O . PRO A 1 95 ? 1.820 -10.954 -27.081 1.00 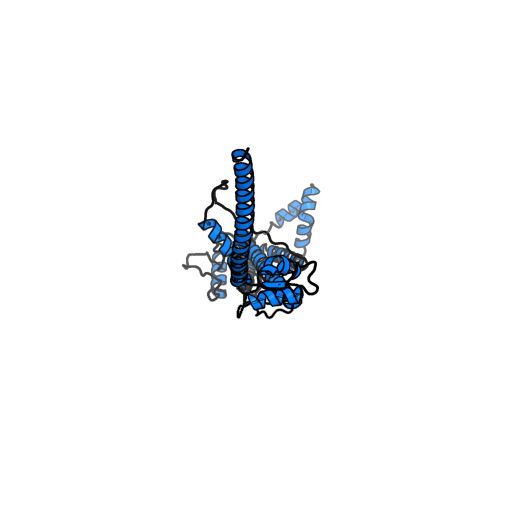80.00 95 PRO A O 1
ATOM 803 N N . ARG A 1 96 ? 3.650 -10.870 -28.386 1.00 79.38 96 ARG A N 1
ATOM 804 C CA . ARG A 1 96 ? 2.944 -10.359 -29.572 1.00 79.38 96 ARG A CA 1
ATOM 805 C C . ARG A 1 96 ? 1.869 -11.360 -30.015 1.00 79.38 96 ARG A C 1
ATOM 807 O O . ARG A 1 96 ? 2.106 -12.563 -30.013 1.00 79.38 96 ARG A O 1
ATOM 814 N N . LYS A 1 97 ? 0.698 -10.856 -30.418 1.00 74.62 97 LYS A N 1
ATOM 815 C CA . LYS A 1 97 ? -0.435 -11.696 -30.860 1.00 74.62 97 LYS A CA 1
ATOM 816 C C . LYS A 1 97 ? -0.259 -12.276 -32.264 1.00 74.62 97 LYS A C 1
ATOM 818 O O . LYS A 1 97 ? -0.812 -13.323 -32.564 1.00 74.62 97 LYS A O 1
ATOM 823 N N . THR A 1 98 ? 0.452 -11.564 -33.129 1.00 76.25 98 THR A N 1
ATOM 824 C CA . THR A 1 98 ? 0.673 -11.937 -34.528 1.00 76.25 98 THR A CA 1
ATOM 825 C C . THR A 1 98 ? 2.087 -11.583 -34.923 1.00 76.25 98 THR A C 1
ATOM 827 O O . THR A 1 98 ? 2.655 -10.616 -34.407 1.00 76.25 98 THR A O 1
ATOM 830 N N . ASP A 1 99 ? 2.639 -12.323 -35.881 1.00 71.62 99 ASP A N 1
ATOM 831 C CA . ASP A 1 99 ? 3.994 -12.062 -36.331 1.00 71.62 99 ASP A CA 1
ATOM 832 C C . ASP A 1 99 ? 4.148 -10.708 -36.991 1.00 71.62 99 ASP A C 1
ATOM 834 O O . ASP A 1 99 ? 5.213 -10.162 -36.855 1.00 71.62 99 ASP A O 1
ATOM 838 N N . ASN A 1 100 ? 3.148 -10.058 -37.579 1.00 72.25 100 ASN A N 1
ATOM 839 C CA . ASN A 1 100 ? 3.353 -8.693 -38.097 1.00 72.25 100 ASN A CA 1
ATOM 840 C C . ASN A 1 100 ? 3.361 -7.603 -37.008 1.00 72.25 100 ASN A C 1
ATOM 842 O O . ASN A 1 100 ? 3.644 -6.440 -37.292 1.00 72.25 100 ASN A O 1
ATOM 846 N N . ASN A 1 101 ? 3.069 -7.955 -35.755 1.00 74.69 101 ASN A N 1
ATOM 847 C CA . ASN A 1 101 ? 2.974 -6.998 -34.665 1.00 74.69 101 ASN A CA 1
ATOM 848 C C . ASN A 1 101 ? 4.323 -6.834 -33.947 1.00 74.69 101 ASN A C 1
ATOM 850 O O . ASN A 1 101 ? 4.890 -7.803 -33.451 1.00 74.69 101 ASN A O 1
ATOM 854 N N . ILE A 1 102 ? 4.821 -5.599 -33.865 1.00 77.06 102 ILE A N 1
ATOM 855 C CA . ILE A 1 102 ? 6.053 -5.242 -33.134 1.00 77.06 102 ILE A CA 1
ATOM 856 C C . ILE A 1 102 ? 5.792 -4.865 -31.667 1.00 77.06 102 ILE A C 1
ATOM 858 O O . ILE A 1 102 ? 6.692 -4.416 -30.960 1.00 77.06 102 ILE A O 1
ATOM 862 N N . ASN A 1 103 ? 4.554 -5.023 -31.199 1.00 76.81 103 ASN A N 1
ATOM 863 C CA . ASN A 1 103 ? 4.177 -4.692 -29.832 1.00 76.81 103 ASN A CA 1
ATOM 864 C C . ASN A 1 103 ? 4.452 -5.874 -28.901 1.00 76.81 103 ASN A C 1
ATOM 866 O O . ASN A 1 103 ? 4.216 -7.031 -29.248 1.00 76.81 103 ASN A O 1
ATOM 870 N N . PHE A 1 104 ? 4.852 -5.560 -27.677 1.00 81.44 104 PHE A N 1
ATOM 871 C CA . PHE A 1 104 ? 4.867 -6.497 -26.564 1.00 81.44 104 PHE A CA 1
ATOM 872 C C . PHE A 1 104 ? 4.125 -5.871 -25.381 1.00 81.44 104 PHE A C 1
ATOM 874 O O . PHE A 1 104 ? 3.742 -4.703 -25.419 1.00 81.44 104 PHE A O 1
ATOM 881 N N . GLY A 1 105 ? 3.878 -6.634 -24.327 1.00 81.75 105 GLY A N 1
ATOM 882 C CA . GLY A 1 105 ? 3.334 -6.074 -23.095 1.00 81.75 105 GLY A CA 1
ATOM 883 C C . GLY A 1 105 ? 4.020 -6.642 -21.871 1.00 81.75 105 GLY A C 1
ATOM 884 O O . GLY A 1 105 ? 4.732 -7.640 -21.942 1.00 81.75 105 GLY A O 1
ATOM 885 N N . 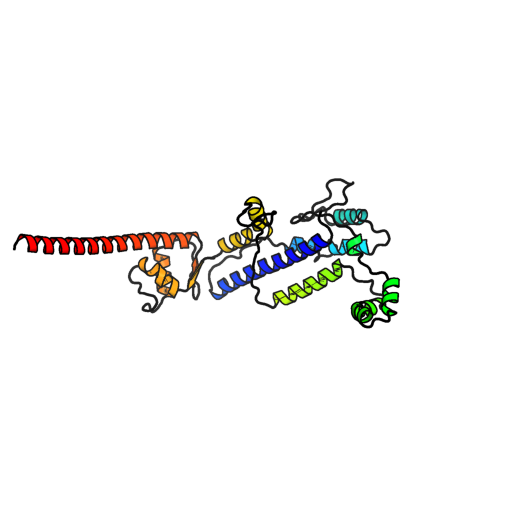ILE A 1 106 ? 3.783 -5.996 -20.740 1.00 83.00 106 ILE A N 1
ATOM 886 C CA . ILE A 1 106 ? 4.187 -6.476 -19.425 1.00 83.00 106 ILE A CA 1
ATOM 887 C C . ILE A 1 106 ? 2.898 -6.607 -18.614 1.00 83.00 106 ILE A C 1
ATOM 889 O O . ILE A 1 106 ? 1.996 -5.776 -18.735 1.00 83.00 106 ILE A O 1
ATOM 893 N N . ARG A 1 107 ? 2.752 -7.660 -17.813 1.00 72.94 107 ARG A N 1
ATOM 894 C CA . ARG A 1 107 ? 1.566 -7.896 -16.981 1.00 72.94 107 ARG A CA 1
ATOM 895 C C . ARG A 1 107 ? 1.551 -6.931 -15.791 1.00 72.94 107 ARG A C 1
ATOM 897 O O . ARG A 1 107 ? 1.867 -7.304 -14.677 1.00 72.94 107 ARG A O 1
ATOM 904 N N . HIS A 1 108 ? 1.232 -5.680 -16.094 1.00 66.69 108 HIS A N 1
ATOM 905 C CA . HIS A 1 108 ? 0.835 -4.575 -15.216 1.00 66.69 108 HIS A CA 1
ATOM 906 C C . HIS A 1 108 ? 0.509 -3.350 -16.097 1.00 66.69 108 HIS A C 1
ATOM 908 O O . HIS A 1 108 ? -0.428 -2.604 -15.833 1.00 66.69 108 HIS A O 1
ATOM 914 N N . PHE A 1 109 ? 1.204 -3.221 -17.241 1.00 55.09 109 PHE A N 1
ATOM 915 C CA . PHE A 1 109 ? 0.977 -2.195 -18.260 1.00 55.09 109 PHE A CA 1
ATOM 916 C C . PHE A 1 109 ? 1.295 -2.712 -19.680 1.00 55.09 109 PHE A C 1
ATOM 918 O O . PHE A 1 109 ? 2.330 -3.330 -19.917 1.00 55.09 109 PHE A O 1
ATOM 925 N N . ALA A 1 110 ? 0.456 -2.401 -20.671 1.00 41.28 110 ALA A N 1
ATOM 926 C CA . ALA A 1 110 ? 0.702 -2.750 -22.080 1.00 41.28 110 ALA A CA 1
ATOM 927 C C . ALA A 1 110 ? 1.288 -1.558 -22.853 1.00 41.28 110 ALA A C 1
ATOM 929 O O . ALA A 1 110 ? 0.804 -0.448 -22.661 1.00 41.28 110 ALA A O 1
ATOM 930 N N . GLY A 1 111 ? 2.265 -1.727 -23.754 1.00 46.94 111 GLY A N 1
ATOM 931 C CA . GLY A 1 111 ? 2.772 -0.588 -24.528 1.00 46.94 111 GLY A CA 1
ATOM 932 C C . GLY A 1 111 ? 3.695 -0.902 -25.698 1.00 46.94 111 GLY A C 1
ATOM 933 O O . GLY A 1 111 ? 4.252 -1.983 -25.785 1.00 46.94 111 GLY A O 1
ATOM 934 N N . ASN A 1 112 ? 3.871 0.061 -26.606 1.00 47.38 112 ASN A N 1
ATOM 935 C CA . ASN A 1 112 ? 4.775 -0.080 -27.748 1.00 47.38 112 ASN A CA 1
ATOM 936 C C . ASN A 1 112 ? 6.125 0.539 -27.374 1.00 47.38 112 ASN A C 1
ATOM 938 O O . ASN A 1 112 ? 6.162 1.583 -26.733 1.00 47.38 112 ASN A O 1
ATOM 942 N N . ILE A 1 113 ? 7.249 -0.038 -27.788 1.00 55.94 113 ILE A N 1
ATOM 943 C CA . ILE A 1 113 ? 8.561 0.578 -27.548 1.00 55.94 113 ILE A CA 1
ATOM 944 C C . ILE A 1 113 ? 9.246 0.821 -28.882 1.00 55.94 113 ILE A C 1
ATOM 946 O O . ILE A 1 113 ? 9.258 -0.051 -29.742 1.00 55.94 113 ILE A O 1
ATOM 950 N N . PHE A 1 114 ? 9.781 2.030 -29.046 1.00 57.03 114 PHE A N 1
ATOM 951 C CA . PHE A 1 114 ? 10.501 2.458 -30.241 1.00 57.03 114 PHE A CA 1
ATOM 952 C C . PHE A 1 114 ? 11.966 2.690 -29.873 1.00 57.03 114 PHE A C 1
ATOM 954 O O . PHE A 1 114 ? 12.254 3.543 -29.027 1.00 57.03 114 PHE A O 1
ATOM 961 N N . LEU A 1 115 ? 12.891 1.981 -30.526 1.00 53.81 115 LEU A N 1
ATOM 962 C CA . LEU A 1 115 ? 14.337 2.062 -30.277 1.00 53.81 115 LEU A CA 1
ATOM 963 C C . LEU A 1 115 ? 14.898 3.464 -30.506 1.00 53.81 115 LEU A C 1
ATOM 965 O O . LEU A 1 115 ? 15.849 3.857 -29.833 1.00 53.81 115 LEU A O 1
ATOM 969 N N . LYS A 1 116 ? 14.309 4.228 -31.439 1.00 56.06 116 LYS A N 1
ATOM 970 C CA . LYS A 1 116 ? 14.740 5.598 -31.765 1.00 56.06 116 LYS A CA 1
ATOM 971 C C . LYS A 1 116 ? 14.784 6.507 -30.537 1.00 56.06 116 LYS A C 1
ATOM 973 O O . LYS A 1 116 ? 15.675 7.335 -30.461 1.00 56.06 116 LYS A O 1
ATOM 978 N N . LYS A 1 117 ? 13.870 6.320 -29.576 1.00 62.97 117 LYS A N 1
ATOM 979 C CA . LYS A 1 117 ? 13.867 7.103 -28.334 1.00 62.97 117 LYS A CA 1
ATOM 980 C C . LYS A 1 117 ? 15.012 6.724 -27.398 1.00 62.97 117 LYS A C 1
ATOM 982 O O . LYS A 1 117 ? 15.564 7.598 -26.764 1.00 62.97 117 LYS A O 1
ATOM 987 N N . ASN A 1 118 ? 15.401 5.450 -27.321 1.00 64.44 118 ASN A N 1
ATOM 988 C CA . ASN A 1 118 ? 16.501 5.030 -26.441 1.00 64.44 118 ASN A CA 1
ATOM 989 C C . ASN A 1 118 ? 17.895 5.326 -27.034 1.00 64.44 118 ASN A C 1
ATOM 991 O O . ASN A 1 118 ? 18.882 5.399 -26.304 1.00 64.44 118 ASN A O 1
ATOM 995 N N . ARG A 1 119 ? 17.972 5.522 -28.358 1.00 64.94 119 ARG A N 1
ATOM 996 C CA . ARG A 1 119 ? 19.171 5.940 -29.104 1.00 64.94 119 ARG A CA 1
ATOM 997 C C . ARG A 1 119 ? 19.438 7.448 -29.027 1.00 64.94 119 ARG A C 1
ATOM 999 O O . ARG A 1 119 ? 20.052 7.950 -29.954 1.00 64.94 119 ARG A O 1
ATOM 1006 N N . ASP A 1 120 ? 18.963 8.159 -28.004 1.00 61.81 120 ASP A N 1
ATOM 1007 C CA . ASP A 1 120 ? 19.050 9.626 -27.863 1.00 61.81 120 ASP A CA 1
ATOM 1008 C C . ASP A 1 120 ? 20.504 10.126 -27.739 1.00 61.81 120 ASP A C 1
ATOM 1010 O O . ASP A 1 120 ? 20.987 10.546 -26.691 1.00 61.81 120 ASP A O 1
ATOM 1014 N N . THR A 1 121 ? 21.259 9.972 -28.820 1.00 60.72 121 THR A N 1
ATOM 1015 C CA . THR A 1 121 ? 22.661 10.319 -28.951 1.00 60.72 121 THR A CA 1
ATOM 1016 C C . THR A 1 121 ? 22.723 11.635 -29.690 1.00 60.72 121 THR A C 1
ATOM 1018 O O . THR A 1 121 ? 22.384 11.714 -30.874 1.00 60.72 121 THR A O 1
ATOM 1021 N N . PHE A 1 122 ? 23.172 12.664 -28.986 1.00 65.12 122 PHE A N 1
ATOM 1022 C CA . PHE A 1 122 ? 23.475 13.947 -29.590 1.00 65.12 122 PHE A CA 1
ATOM 1023 C C . PHE A 1 122 ? 24.645 13.788 -30.572 1.00 65.12 122 PHE A C 1
ATOM 1025 O O . PHE A 1 122 ? 25.623 13.093 -30.280 1.00 65.12 122 PHE A O 1
ATOM 1032 N N . SER A 1 123 ? 24.534 14.388 -31.760 1.00 72.81 123 SER A N 1
ATOM 1033 C CA . SER A 1 123 ? 25.564 14.257 -32.796 1.00 72.81 123 SER A CA 1
ATOM 1034 C C . SER A 1 123 ? 26.907 14.791 -32.295 1.00 72.81 123 SER A C 1
ATOM 1036 O O . SER A 1 123 ? 26.975 15.891 -31.745 1.00 72.81 123 SER A O 1
ATOM 1038 N N . GLN A 1 124 ? 27.989 14.043 -32.530 1.00 74.00 124 GLN A N 1
ATOM 1039 C CA . GLN A 1 124 ? 29.339 14.473 -32.156 1.00 74.00 124 GLN A CA 1
ATOM 1040 C C . GLN A 1 124 ? 29.758 15.763 -32.872 1.00 74.00 124 GLN A C 1
ATOM 1042 O O . GLN A 1 124 ? 30.486 16.567 -32.296 1.00 74.00 124 GLN A O 1
ATOM 1047 N N . ASP A 1 125 ? 29.268 15.999 -34.089 1.00 78.75 125 ASP A N 1
ATOM 1048 C CA . ASP A 1 125 ? 29.567 17.229 -34.829 1.00 78.75 125 ASP A CA 1
ATOM 1049 C C . ASP A 1 125 ? 28.860 18.439 -34.209 1.00 78.75 125 ASP A C 1
ATOM 1051 O O . ASP A 1 125 ? 29.445 19.513 -34.086 1.00 78.75 125 ASP A O 1
ATOM 1055 N N . LEU A 1 126 ? 27.632 18.247 -33.714 1.00 82.44 126 LEU A N 1
ATOM 1056 C CA . LEU A 1 126 ? 26.926 19.277 -32.951 1.00 82.44 126 LEU A CA 1
ATOM 1057 C C . LEU A 1 126 ? 27.596 19.523 -31.589 1.00 82.44 126 LEU A C 1
ATOM 1059 O O . LEU A 1 126 ? 27.662 20.668 -31.152 1.00 82.44 126 LEU A O 1
ATOM 1063 N N . MET A 1 127 ? 28.137 18.484 -30.935 1.00 80.94 127 MET A N 1
ATOM 1064 C CA . MET A 1 127 ? 28.922 18.652 -29.701 1.00 80.94 127 MET A CA 1
ATOM 1065 C C . MET A 1 127 ? 30.157 19.526 -29.934 1.00 80.94 127 MET A C 1
ATOM 1067 O O . MET A 1 127 ? 30.418 20.424 -29.138 1.00 80.94 127 MET A O 1
ATOM 1071 N N . LYS A 1 128 ? 30.896 19.296 -31.028 1.00 81.62 128 LYS A N 1
ATOM 1072 C CA . LYS A 1 128 ? 32.066 20.112 -31.398 1.00 81.62 128 LYS A CA 1
ATOM 1073 C C . LYS A 1 128 ? 31.675 21.565 -31.671 1.00 81.62 128 LYS A C 1
ATOM 1075 O O . LYS A 1 128 ? 32.297 22.471 -31.128 1.00 81.62 128 LYS A O 1
ATOM 1080 N N . LEU A 1 129 ? 30.584 21.789 -32.406 1.00 85.75 129 LEU A N 1
ATOM 1081 C CA . LEU A 1 129 ? 30.055 23.135 -32.647 1.00 85.75 129 LEU A CA 1
ATOM 1082 C C . LEU A 1 129 ? 29.712 23.869 -31.335 1.00 85.75 129 LEU A C 1
ATOM 1084 O O . LEU A 1 129 ? 29.984 25.060 -31.191 1.00 85.75 129 LEU A O 1
ATOM 1088 N N . LEU A 1 130 ? 29.133 23.165 -30.357 1.00 86.00 130 LEU A N 1
ATOM 1089 C CA . LEU A 1 130 ? 28.824 23.735 -29.043 1.00 86.00 130 LEU A CA 1
ATOM 1090 C C . LEU A 1 130 ? 30.086 24.060 -28.229 1.00 86.00 130 LEU A C 1
ATOM 1092 O O . LEU A 1 130 ? 30.088 25.062 -27.511 1.00 86.00 130 LEU A O 1
ATOM 1096 N N . GLN A 1 131 ? 31.161 23.273 -28.360 1.00 83.62 131 GLN A N 1
ATOM 1097 C CA . GLN A 1 131 ? 32.464 23.581 -27.748 1.00 83.62 131 GLN A CA 1
ATOM 1098 C C . GLN A 1 131 ? 33.080 24.861 -28.321 1.00 83.62 131 GLN A C 1
ATOM 1100 O O . GLN A 1 131 ? 33.669 25.646 -27.576 1.00 83.62 131 GLN A O 1
ATOM 1105 N N . GLU A 1 132 ? 32.906 25.091 -29.622 1.00 88.81 132 GLU A N 1
ATOM 1106 C CA . GLU A 1 132 ? 33.402 26.274 -30.336 1.00 88.81 132 GLU A CA 1
ATOM 1107 C C . GLU A 1 132 ? 32.524 27.522 -30.129 1.00 88.81 132 GLU A C 1
ATOM 1109 O O . GLU A 1 132 ? 32.876 28.621 -30.562 1.00 88.81 132 GLU A O 1
ATOM 1114 N N . SER A 1 133 ? 31.391 27.393 -29.431 1.00 90.38 133 SER A N 1
ATOM 1115 C CA . SER A 1 133 ? 30.485 28.512 -29.182 1.00 90.38 133 SER A CA 1
ATOM 1116 C C . SER A 1 133 ? 31.164 29.643 -28.400 1.00 90.38 133 SER A C 1
ATOM 1118 O O . SER A 1 133 ? 31.734 29.445 -27.325 1.00 90.38 133 SER A O 1
ATOM 1120 N N . GLN A 1 134 ? 31.017 30.880 -28.882 1.00 92.44 134 GLN A N 1
ATOM 1121 C CA . GLN A 1 134 ? 31.491 32.072 -28.168 1.00 92.44 134 GLN A CA 1
ATOM 1122 C C . GLN A 1 134 ? 30.691 32.341 -26.879 1.00 92.44 134 GLN A C 1
ATOM 1124 O O . GLN A 1 134 ? 31.195 32.971 -25.946 1.00 92.44 134 GLN A O 1
ATOM 1129 N N . SER A 1 135 ? 29.464 31.818 -26.777 1.00 93.12 135 SER A N 1
ATOM 1130 C CA . SER A 1 135 ? 28.632 31.963 -25.583 1.00 93.12 135 SER A CA 1
ATOM 1131 C C . SER A 1 135 ? 29.172 31.112 -24.434 1.00 93.12 135 SER A C 1
ATOM 1133 O O . SER A 1 135 ? 29.155 29.880 -24.469 1.00 93.12 135 SER A O 1
ATOM 1135 N N . LYS A 1 136 ? 29.621 31.774 -23.362 1.00 89.88 136 LYS A N 1
ATOM 1136 C CA . LYS A 1 136 ? 30.037 31.097 -22.123 1.00 89.88 136 LYS A CA 1
ATOM 1137 C C . LYS A 1 136 ? 28.886 30.303 -21.495 1.00 89.88 136 LYS A C 1
ATOM 1139 O O . LYS A 1 136 ? 29.121 29.233 -20.952 1.00 89.88 136 LYS A O 1
ATOM 1144 N N . PHE A 1 137 ? 27.652 30.797 -21.607 1.00 91.62 137 PHE A N 1
ATOM 1145 C CA . PHE A 1 137 ? 26.465 30.099 -21.112 1.00 91.62 137 PHE A CA 1
ATOM 1146 C C . PHE A 1 137 ? 26.248 28.764 -21.836 1.00 91.62 137 PHE A C 1
ATOM 1148 O O . PHE A 1 137 ? 26.109 27.740 -21.176 1.00 91.62 137 PHE A O 1
ATOM 1155 N N . LEU A 1 138 ? 26.303 28.754 -23.175 1.00 87.19 138 LEU A N 1
ATOM 1156 C CA . LEU A 1 138 ? 26.129 27.522 -23.954 1.00 87.19 138 LEU A CA 1
ATOM 1157 C C . LEU A 1 138 ? 27.235 26.505 -23.670 1.00 87.19 138 LEU A C 1
ATOM 1159 O O . LEU A 1 138 ? 26.935 25.338 -23.462 1.00 87.19 138 LEU A O 1
ATOM 1163 N N . ARG A 1 139 ? 28.497 26.937 -23.576 1.00 86.69 139 ARG A N 1
ATOM 1164 C CA . ARG A 1 139 ? 29.593 26.032 -23.193 1.00 86.69 139 ARG A CA 1
ATOM 1165 C C . ARG A 1 139 ? 29.407 25.464 -21.787 1.00 86.69 139 ARG A C 1
ATOM 1167 O O . ARG A 1 139 ? 29.642 24.280 -21.584 1.00 86.69 139 ARG A O 1
ATOM 1174 N N . ASN A 1 140 ? 28.943 26.281 -20.841 1.00 88.12 140 ASN A N 1
ATOM 1175 C CA . ASN A 1 140 ? 28.703 25.847 -19.466 1.00 88.12 140 ASN A CA 1
ATOM 1176 C C . ASN A 1 140 ? 27.582 24.805 -19.344 1.00 88.12 140 ASN A C 1
ATOM 1178 O O . ASN A 1 140 ? 27.671 23.938 -18.480 1.00 88.12 140 ASN A O 1
ATOM 1182 N N . LEU A 1 141 ? 26.554 24.869 -20.197 1.00 87.25 141 LEU A N 1
ATOM 1183 C CA . LEU A 1 141 ? 25.446 23.907 -20.182 1.00 87.25 141 LEU A CA 1
ATOM 1184 C C . LEU A 1 141 ? 25.881 22.473 -20.515 1.00 87.25 141 LEU A C 1
ATOM 1186 O O . LEU A 1 141 ? 25.259 21.548 -20.009 1.00 87.25 141 LEU A O 1
ATOM 1190 N N . PHE A 1 142 ? 26.934 22.299 -21.324 1.00 82.88 142 PHE A N 1
ATOM 1191 C CA . PHE A 1 142 ? 27.360 20.997 -21.861 1.00 82.88 142 PHE A CA 1
ATOM 1192 C C . PHE A 1 142 ? 28.730 20.521 -21.338 1.00 82.88 142 PHE A C 1
ATOM 1194 O O . PHE A 1 142 ? 29.348 19.619 -21.911 1.00 82.88 142 PHE A O 1
ATOM 1201 N N . LEU A 1 143 ? 29.246 21.138 -20.264 1.00 79.31 143 LEU A N 1
ATOM 1202 C CA . LEU A 1 143 ? 30.582 20.840 -19.723 1.00 79.31 143 LEU A CA 1
ATOM 1203 C C . LEU A 1 143 ? 30.775 19.348 -19.433 1.00 79.31 143 LEU A C 1
ATOM 1205 O O . LEU A 1 143 ? 31.814 18.782 -19.767 1.00 79.31 143 LEU A O 1
ATOM 1209 N N . ASN A 1 144 ? 29.768 18.700 -18.848 1.00 72.25 144 ASN A N 1
ATOM 1210 C CA . ASN A 1 144 ? 29.845 17.292 -18.470 1.00 72.25 144 ASN A CA 1
ATOM 1211 C C . ASN A 1 144 ? 29.844 16.373 -19.700 1.00 72.25 144 ASN A C 1
ATOM 1213 O O . ASN A 1 144 ? 30.589 15.395 -19.743 1.00 72.25 144 ASN A O 1
ATOM 1217 N N . GLU A 1 145 ? 29.059 16.697 -20.726 1.00 73.25 145 GLU A N 1
ATOM 1218 C CA . GLU A 1 145 ? 28.988 15.942 -21.975 1.00 73.25 145 GLU A CA 1
ATOM 1219 C C . GLU A 1 145 ? 30.274 16.064 -22.804 1.00 73.25 145 GLU A C 1
ATOM 1221 O O . GLU A 1 145 ? 30.671 15.102 -23.467 1.00 73.25 145 GLU A O 1
ATOM 1226 N N . PHE A 1 146 ? 30.983 17.196 -22.716 1.00 70.31 146 PHE A N 1
ATOM 1227 C CA . PHE A 1 146 ? 32.303 17.362 -23.332 1.00 70.31 146 PHE A CA 1
ATOM 1228 C C . PHE A 1 146 ? 33.353 16.406 -22.752 1.00 70.31 146 PHE A C 1
ATOM 1230 O O . PHE A 1 146 ? 34.212 15.924 -23.492 1.00 70.31 146 PHE A O 1
ATOM 1237 N N . HIS A 1 147 ? 33.267 16.083 -21.460 1.00 65.19 147 HIS A N 1
ATOM 1238 C CA . HIS A 1 147 ? 34.191 15.156 -20.801 1.00 65.19 147 HIS A CA 1
ATOM 1239 C C . HIS A 1 147 ? 33.897 13.676 -21.098 1.00 65.19 147 HIS A C 1
ATOM 1241 O O . HIS A 1 147 ? 34.796 12.846 -21.000 1.00 65.19 147 HIS A O 1
ATOM 1247 N N . ILE A 1 148 ? 32.669 13.327 -21.496 1.00 61.38 148 ILE A N 1
ATOM 1248 C CA . ILE A 1 148 ? 32.277 11.938 -21.804 1.00 61.38 148 ILE A CA 1
ATOM 1249 C C . ILE A 1 148 ? 32.806 11.491 -23.181 1.00 61.38 148 ILE A C 1
ATOM 1251 O O . ILE A 1 148 ? 33.07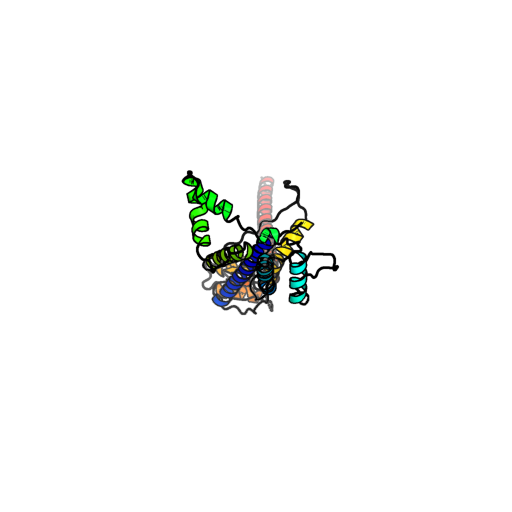0 10.308 -23.390 1.00 61.38 148 ILE A O 1
ATOM 1255 N N . GLY A 1 149 ? 33.004 12.424 -24.119 1.00 54.84 149 GLY A N 1
ATOM 1256 C CA . GLY A 1 149 ? 33.436 12.133 -25.493 1.00 54.84 149 GLY A CA 1
ATOM 1257 C C . GLY A 1 149 ? 34.908 11.727 -25.672 1.00 54.84 149 GLY A C 1
ATOM 1258 O O . GLY A 1 149 ? 35.276 11.295 -26.763 1.00 54.84 149 GLY A O 1
ATOM 1259 N N . THR A 1 150 ? 35.755 11.848 -24.644 1.00 48.91 150 THR A N 1
ATOM 1260 C CA . THR A 1 150 ? 37.207 11.587 -24.733 1.00 48.91 150 THR A CA 1
ATOM 1261 C C . THR A 1 150 ? 37.610 10.156 -24.353 1.00 48.91 150 THR A C 1
ATOM 1263 O O . THR A 1 150 ? 38.663 9.684 -24.784 1.00 48.91 150 THR A O 1
ATOM 1266 N N . GLU A 1 151 ? 36.774 9.407 -23.621 1.00 49.78 151 GLU A N 1
ATOM 1267 C CA . GLU A 1 151 ? 37.025 7.991 -23.319 1.00 49.78 151 GLU A CA 1
ATOM 1268 C C . GLU A 1 151 ? 36.588 7.086 -24.487 1.00 49.78 151 GLU A C 1
ATOM 1270 O O . GLU A 1 151 ? 35.500 6.512 -24.500 1.00 49.78 151 GLU A O 1
ATOM 1275 N N . THR A 1 152 ? 37.479 6.873 -25.457 1.00 46.44 152 THR A N 1
ATOM 1276 C CA . THR A 1 152 ? 37.265 6.037 -26.662 1.00 46.44 152 THR A CA 1
ATOM 1277 C C . THR A 1 152 ? 36.872 4.570 -26.403 1.00 46.44 152 THR A C 1
ATOM 1279 O O . THR A 1 152 ? 36.537 3.847 -27.342 1.00 46.44 152 THR A O 1
ATOM 1282 N N . ARG A 1 153 ? 36.866 4.105 -25.144 1.00 46.94 153 ARG A N 1
ATOM 1283 C CA . ARG A 1 153 ? 36.488 2.733 -24.753 1.00 46.94 153 ARG A CA 1
ATOM 1284 C C . ARG A 1 153 ? 35.093 2.602 -24.139 1.00 46.94 153 ARG A C 1
ATOM 1286 O O . ARG A 1 153 ? 34.575 1.487 -24.101 1.00 46.94 153 ARG A O 1
ATOM 1293 N N . LYS A 1 154 ? 34.457 3.689 -23.688 1.00 54.47 154 LYS A N 1
ATOM 1294 C CA . LYS A 1 154 ? 33.102 3.641 -23.115 1.00 54.47 154 LYS A CA 1
ATOM 1295 C C . LYS A 1 154 ? 32.122 4.310 -24.072 1.00 54.47 154 LYS A C 1
ATOM 1297 O O . LYS A 1 154 ? 32.073 5.526 -24.190 1.00 54.47 154 LYS A O 1
ATOM 1302 N N . ARG A 1 155 ? 31.331 3.496 -24.780 1.00 59.69 155 ARG A N 1
ATOM 1303 C CA . ARG A 1 155 ? 30.221 3.997 -25.609 1.00 59.69 155 ARG A CA 1
ATOM 1304 C C . ARG A 1 155 ? 29.260 4.810 -24.737 1.00 59.69 155 ARG A C 1
ATOM 1306 O O . ARG A 1 155 ? 29.020 4.429 -23.590 1.00 59.69 155 ARG A O 1
ATOM 1313 N N . ALA A 1 156 ? 28.710 5.890 -25.294 1.00 65.12 156 ALA A N 1
ATOM 1314 C CA . ALA A 1 156 ? 27.789 6.775 -24.588 1.00 65.12 156 ALA A CA 1
ATOM 1315 C C . ALA A 1 156 ? 26.653 5.973 -23.913 1.00 65.12 156 ALA A C 1
ATOM 1317 O O . ALA A 1 156 ? 26.088 5.064 -24.538 1.00 65.12 156 ALA A O 1
ATOM 1318 N N . PRO A 1 157 ? 26.334 6.256 -22.637 1.00 72.25 157 PRO A N 1
ATOM 1319 C CA . PRO A 1 157 ? 25.274 5.554 -21.931 1.00 72.25 157 PRO A CA 1
ATOM 1320 C C . PRO A 1 157 ? 23.919 5.867 -22.575 1.00 72.25 157 PRO A C 1
ATOM 1322 O O . PRO A 1 157 ? 23.609 7.025 -22.841 1.00 72.25 157 PRO A O 1
ATOM 1325 N N . THR A 1 158 ? 23.112 4.833 -22.804 1.00 81.50 158 THR A N 1
ATOM 1326 C CA . THR A 1 158 ? 21.742 4.944 -23.330 1.00 81.50 158 THR A CA 1
ATOM 1327 C C . THR A 1 158 ? 20.809 5.562 -22.290 1.00 81.50 158 THR A C 1
ATOM 1329 O O . THR A 1 158 ? 21.090 5.489 -21.089 1.00 81.50 158 THR A O 1
ATOM 1332 N N . LEU A 1 159 ? 19.669 6.112 -22.726 1.00 83.06 159 LEU A N 1
ATOM 1333 C CA . LEU A 1 159 ? 18.677 6.677 -21.804 1.00 83.06 159 LEU A CA 1
ATOM 1334 C C . LEU A 1 159 ? 18.211 5.655 -20.762 1.00 83.06 159 LEU A C 1
ATOM 1336 O O . LEU A 1 159 ? 18.112 5.993 -19.587 1.00 83.06 159 LEU A O 1
ATOM 1340 N N . GLY A 1 160 ? 17.983 4.399 -21.160 1.00 84.69 160 GLY A N 1
ATOM 1341 C CA . GLY A 1 160 ? 17.614 3.320 -20.239 1.00 84.69 160 GLY A CA 1
ATOM 1342 C C . GLY A 1 160 ? 18.651 3.089 -19.140 1.00 84.69 160 GLY A C 1
ATOM 1343 O O . GLY A 1 160 ? 18.299 3.033 -17.960 1.00 84.69 160 GLY A O 1
ATOM 1344 N N . THR A 1 161 ? 19.938 3.035 -19.502 1.00 84.00 161 THR A N 1
ATOM 1345 C CA . THR A 1 161 ? 21.033 2.896 -18.531 1.00 84.00 161 THR A CA 1
ATOM 1346 C C . THR A 1 161 ? 21.120 4.113 -17.597 1.00 84.00 161 THR A C 1
ATOM 1348 O O . THR A 1 161 ? 21.315 3.940 -16.393 1.00 84.00 161 THR A O 1
ATOM 1351 N N . GLN A 1 162 ? 20.992 5.338 -18.121 1.00 86.75 162 GLN A N 1
ATOM 1352 C CA . GLN A 1 162 ? 21.038 6.559 -17.304 1.00 86.75 162 GLN A CA 1
ATOM 1353 C C . GLN A 1 162 ? 19.856 6.626 -16.331 1.00 86.75 162 GLN A C 1
ATOM 1355 O O . GLN A 1 162 ? 20.060 6.794 -15.130 1.00 86.75 162 GLN A O 1
ATOM 1360 N N . PHE A 1 163 ? 18.638 6.407 -16.833 1.00 89.94 163 PHE A N 1
ATOM 1361 C CA . PHE A 1 163 ? 17.416 6.415 -16.035 1.00 89.94 163 PHE A CA 1
ATOM 1362 C C . PHE A 1 163 ? 17.468 5.383 -14.910 1.00 89.94 163 PHE A C 1
ATOM 1364 O O . PHE A 1 163 ? 17.154 5.711 -13.767 1.00 89.94 163 PHE A O 1
ATOM 1371 N N . LYS A 1 164 ? 17.928 4.158 -15.206 1.00 90.25 164 LYS A N 1
ATOM 1372 C CA . LYS A 1 164 ? 18.113 3.119 -14.188 1.00 90.25 164 LYS A CA 1
ATOM 1373 C C . LYS A 1 164 ? 19.059 3.587 -13.079 1.00 90.25 164 LYS A C 1
ATOM 1375 O O . LYS A 1 164 ? 18.690 3.507 -11.917 1.00 90.25 164 LYS A O 1
ATOM 1380 N N . LYS A 1 165 ? 20.236 4.124 -13.423 1.00 90.50 165 LYS A N 1
ATOM 1381 C CA . LYS A 1 165 ? 21.203 4.618 -12.424 1.00 90.50 165 LYS A CA 1
ATOM 1382 C C . LYS A 1 165 ? 20.620 5.723 -11.542 1.00 90.50 165 LYS A C 1
ATOM 1384 O O . LYS A 1 165 ? 20.819 5.702 -10.330 1.00 90.50 165 LYS A O 1
ATOM 1389 N N . SER A 1 166 ? 19.907 6.679 -12.138 1.00 92.50 166 SER A N 1
ATOM 1390 C CA . SER A 1 166 ? 19.251 7.756 -11.391 1.00 92.50 166 SER A CA 1
ATOM 1391 C C . SER A 1 166 ? 18.163 7.221 -10.461 1.00 92.50 166 SER A C 1
ATOM 1393 O O . SER A 1 166 ? 18.079 7.658 -9.315 1.00 92.50 166 SER A O 1
ATOM 1395 N N . LEU A 1 167 ? 17.364 6.256 -10.924 1.00 94.06 167 LEU A N 1
ATOM 1396 C CA . LEU A 1 167 ? 16.332 5.627 -10.107 1.00 94.06 167 LEU A CA 1
ATOM 1397 C C . LEU A 1 167 ? 16.943 4.820 -8.955 1.00 94.06 167 LEU A C 1
ATOM 1399 O O . LEU A 1 167 ? 16.519 5.002 -7.821 1.00 94.06 167 LEU A O 1
ATOM 1403 N N . ASP A 1 168 ? 17.971 4.008 -9.207 1.00 93.06 168 ASP A N 1
ATOM 1404 C CA . ASP A 1 168 ? 18.667 3.231 -8.170 1.00 93.06 168 ASP A CA 1
ATOM 1405 C C . ASP A 1 168 ? 19.234 4.160 -7.076 1.00 93.06 168 ASP A C 1
ATOM 1407 O O . ASP A 1 168 ? 19.068 3.909 -5.879 1.00 93.06 168 ASP A O 1
ATOM 1411 N N . SER A 1 169 ? 19.836 5.288 -7.477 1.00 94.62 169 SER A N 1
ATOM 1412 C CA . SER A 1 169 ? 20.323 6.309 -6.542 1.00 94.62 169 SER A CA 1
ATOM 1413 C C . SER A 1 169 ? 19.191 6.934 -5.721 1.00 94.62 169 SER A C 1
ATOM 1415 O O . SER A 1 169 ? 19.347 7.101 -4.511 1.00 94.62 169 SER A O 1
ATOM 1417 N N . LEU A 1 170 ? 18.056 7.258 -6.347 1.00 94.50 170 LEU A N 1
ATOM 1418 C CA . LEU A 1 170 ? 16.880 7.781 -5.650 1.00 94.50 170 LEU A CA 1
ATOM 1419 C C . LEU A 1 170 ? 16.343 6.767 -4.628 1.00 94.50 170 LEU A C 1
ATOM 1421 O O . LEU A 1 170 ? 16.114 7.124 -3.474 1.00 94.50 170 LEU A O 1
ATOM 1425 N N . MET A 1 171 ? 16.184 5.501 -5.025 1.00 93.62 171 MET A N 1
ATOM 1426 C CA . MET A 1 171 ? 15.668 4.442 -4.152 1.00 93.62 171 MET A CA 1
ATOM 1427 C C . MET A 1 171 ? 16.587 4.188 -2.951 1.00 93.62 171 MET A C 1
ATOM 1429 O O . MET A 1 171 ? 16.096 3.952 -1.845 1.00 93.62 171 MET A O 1
ATOM 1433 N N . SER A 1 172 ? 17.908 4.302 -3.131 1.00 93.12 172 SER A N 1
ATOM 1434 C CA . SER A 1 172 ? 18.874 4.216 -2.031 1.00 93.12 172 SER A CA 1
ATOM 1435 C C . SER A 1 172 ? 18.703 5.344 -1.012 1.00 93.12 172 SER A C 1
ATOM 1437 O O . SER A 1 172 ? 18.783 5.085 0.187 1.00 93.12 172 SER A O 1
ATOM 1439 N N . ILE A 1 173 ? 18.460 6.578 -1.466 1.00 92.44 173 ILE A N 1
ATOM 1440 C CA . ILE A 1 173 ? 18.223 7.726 -0.576 1.00 92.44 173 ILE A CA 1
ATOM 1441 C C . ILE A 1 173 ? 16.911 7.532 0.188 1.00 92.44 173 ILE A C 1
ATOM 1443 O O . ILE A 1 173 ? 16.888 7.658 1.409 1.00 92.44 173 ILE A O 1
ATOM 1447 N N . LEU A 1 174 ? 15.832 7.163 -0.511 1.00 91.88 174 LEU A N 1
ATOM 1448 C CA . LEU A 1 174 ? 14.519 6.941 0.106 1.00 91.88 174 LEU A CA 1
ATOM 1449 C C . LEU A 1 174 ? 14.555 5.838 1.170 1.00 91.88 174 LEU A C 1
ATOM 1451 O O . LEU A 1 174 ? 13.906 5.965 2.206 1.00 91.88 174 LEU A O 1
ATOM 1455 N N . SER A 1 175 ? 15.344 4.786 0.940 1.00 88.06 175 SER A N 1
ATOM 1456 C CA . SER A 1 175 ? 15.488 3.653 1.865 1.00 88.06 175 SER A CA 1
ATOM 1457 C C . SER A 1 175 ? 16.219 3.989 3.162 1.00 88.06 175 SER A C 1
ATOM 1459 O O . SER A 1 175 ? 16.056 3.272 4.146 1.00 88.06 175 SER A O 1
ATOM 1461 N N . ALA A 1 176 ? 16.995 5.075 3.186 1.00 89.94 176 ALA A N 1
ATOM 1462 C CA . ALA A 1 176 ? 17.665 5.564 4.388 1.00 89.94 176 ALA A CA 1
ATOM 1463 C C . ALA A 1 176 ? 16.787 6.509 5.232 1.00 89.94 176 ALA A C 1
ATOM 1465 O O . ALA A 1 176 ? 17.188 6.908 6.325 1.00 89.94 176 ALA A O 1
ATOM 1466 N N . CYS A 1 177 ? 15.609 6.893 4.737 1.00 88.50 177 CYS A N 1
ATOM 1467 C CA . CYS A 1 177 ? 14.708 7.835 5.396 1.00 88.50 177 CYS A CA 1
ATOM 1468 C C . CYS A 1 177 ? 13.474 7.140 5.990 1.00 88.50 177 CYS A C 1
ATOM 1470 O O . CYS A 1 177 ? 13.192 5.977 5.708 1.00 88.50 177 CYS A O 1
ATOM 1472 N N . GLN A 1 178 ? 12.698 7.893 6.778 1.00 84.00 178 GLN A N 1
ATOM 1473 C CA . GLN A 1 178 ? 11.350 7.505 7.195 1.00 84.00 178 GLN A CA 1
ATOM 1474 C C . GLN A 1 178 ? 10.314 8.113 6.223 1.00 84.00 178 GLN A C 1
ATOM 1476 O O . GLN A 1 178 ? 10.028 9.310 6.303 1.00 84.00 178 GLN A O 1
ATOM 1481 N N . PRO A 1 179 ? 9.775 7.338 5.267 1.00 87.75 179 PRO A N 1
ATOM 1482 C CA . PRO A 1 179 ? 8.848 7.828 4.258 1.00 87.75 179 PRO A CA 1
ATOM 1483 C C . PRO A 1 179 ? 7.433 8.054 4.803 1.00 87.75 179 PRO A C 1
ATOM 1485 O O . PRO A 1 179 ? 6.921 7.305 5.635 1.00 87.75 179 PRO A O 1
ATOM 1488 N N . PHE A 1 180 ? 6.758 9.041 4.217 1.00 87.19 180 PHE A N 1
ATOM 1489 C CA . PHE A 1 180 ? 5.312 9.225 4.304 1.00 87.19 180 PHE A CA 1
ATOM 1490 C C . PHE A 1 180 ? 4.701 9.013 2.920 1.00 87.19 180 PHE A C 1
ATOM 1492 O O . PHE A 1 180 ? 5.246 9.471 1.916 1.00 87.19 180 PHE A O 1
ATOM 1499 N N . PHE A 1 181 ? 3.559 8.328 2.860 1.00 86.50 181 PHE A N 1
ATOM 1500 C CA . PHE A 1 181 ? 2.935 7.943 1.596 1.00 86.50 181 PHE A CA 1
ATOM 1501 C C . PHE A 1 181 ? 1.603 8.658 1.390 1.00 86.50 181 PHE A C 1
ATOM 1503 O O . PHE A 1 181 ? 0.687 8.532 2.200 1.00 86.50 181 PHE A O 1
ATOM 1510 N N . VAL A 1 182 ? 1.481 9.359 0.261 1.00 89.94 182 VAL A N 1
ATOM 1511 C CA . VAL A 1 182 ? 0.247 10.017 -0.185 1.00 89.94 182 VAL A CA 1
ATOM 1512 C C . VAL A 1 182 ? -0.153 9.429 -1.536 1.00 89.94 182 VAL A C 1
ATOM 1514 O O . VAL A 1 182 ? 0.642 9.418 -2.475 1.00 89.94 182 VAL A O 1
ATOM 1517 N N . ARG A 1 183 ? -1.386 8.918 -1.644 1.00 87.62 183 ARG A N 1
ATOM 1518 C CA . ARG A 1 183 ? -1.934 8.359 -2.890 1.00 87.62 183 ARG A CA 1
ATOM 1519 C C . ARG A 1 183 ? -2.979 9.301 -3.468 1.00 87.62 183 ARG A C 1
ATOM 1521 O O . ARG A 1 183 ? -4.072 9.437 -2.928 1.00 87.62 183 ARG A O 1
ATOM 1528 N N . CYS A 1 184 ? -2.640 9.928 -4.585 1.00 91.81 184 CYS A N 1
ATOM 1529 C CA . CYS A 1 184 ? -3.553 10.798 -5.315 1.00 91.81 184 CYS A CA 1
ATOM 1530 C C . CYS A 1 184 ? -4.472 9.962 -6.217 1.00 91.81 184 CYS A C 1
ATOM 1532 O O . CYS A 1 184 ? -3.994 9.106 -6.961 1.00 91.81 184 CYS A O 1
ATOM 1534 N N . ILE A 1 185 ? -5.779 10.229 -6.174 1.00 91.81 185 ILE A N 1
ATOM 1535 C CA . ILE A 1 185 ? -6.791 9.542 -6.985 1.00 91.81 185 ILE A CA 1
ATOM 1536 C C . ILE A 1 185 ? -7.460 10.555 -7.909 1.00 91.81 185 ILE A C 1
ATOM 1538 O O . ILE A 1 185 ? -7.976 11.576 -7.461 1.00 91.81 185 ILE A O 1
ATOM 1542 N N . LYS A 1 186 ? -7.473 10.260 -9.208 1.00 93.56 186 LYS A N 1
ATOM 1543 C CA . LYS A 1 186 ? -8.151 11.055 -10.230 1.00 93.56 186 LYS A CA 1
ATOM 1544 C C . LYS A 1 186 ? -9.648 10.711 -10.248 1.00 93.56 186 LYS A C 1
ATOM 1546 O O . LYS A 1 186 ? -9.983 9.572 -10.577 1.00 93.56 186 LYS A O 1
ATOM 1551 N N . PRO A 1 187 ? -10.557 11.649 -9.932 1.00 96.88 187 PRO A N 1
ATOM 1552 C CA . PRO A 1 187 ? -11.983 11.339 -9.817 1.00 96.88 187 PRO A CA 1
ATOM 1553 C C . PRO A 1 187 ? -12.675 11.171 -11.178 1.00 96.88 187 PRO A C 1
ATOM 1555 O O . PRO A 1 187 ? -13.637 10.419 -11.275 1.00 96.88 187 PRO A O 1
ATOM 1558 N N . ASN A 1 188 ? -12.190 11.837 -12.234 1.00 96.38 188 ASN A N 1
ATOM 1559 C CA . ASN A 1 188 ? -12.719 11.744 -13.599 1.00 96.38 188 ASN A CA 1
ATOM 1560 C C . ASN A 1 188 ? -11.674 12.176 -14.647 1.00 96.38 188 ASN A C 1
ATOM 1562 O O . ASN A 1 188 ? -10.702 12.861 -14.329 1.00 96.38 188 ASN A O 1
ATOM 1566 N N . GLU A 1 189 ? -11.893 11.809 -15.913 1.00 95.38 189 GLU A N 1
ATOM 1567 C CA . GLU A 1 189 ? -11.029 12.182 -17.049 1.00 95.38 189 GLU A CA 1
ATOM 1568 C C . GLU A 1 189 ? -11.210 13.632 -17.529 1.00 95.38 189 GLU A C 1
ATOM 1570 O O . GLU A 1 189 ? -10.304 14.200 -18.136 1.00 95.38 189 GLU A O 1
ATOM 1575 N N . TYR A 1 190 ? -12.347 14.249 -17.209 1.00 95.94 190 TYR A N 1
ATOM 1576 C CA . TYR A 1 190 ? -12.750 15.566 -17.708 1.00 95.94 190 TYR A CA 1
ATOM 1577 C C . TYR A 1 190 ? -12.156 16.738 -16.920 1.00 95.94 190 TYR A C 1
ATOM 1579 O O . TYR A 1 190 ? -12.379 17.887 -17.289 1.00 95.94 190 TYR A O 1
ATOM 1587 N N . LYS A 1 191 ? -11.404 16.463 -15.843 1.00 95.06 191 LYS A N 1
ATOM 1588 C CA . LYS A 1 191 ? -10.885 17.472 -14.902 1.00 95.06 191 LYS A CA 1
ATOM 1589 C C . LYS A 1 191 ? -11.998 18.340 -14.289 1.00 95.06 191 LYS A C 1
ATOM 1591 O O . LYS A 1 191 ? -11.762 19.494 -13.947 1.00 95.06 191 LYS A O 1
ATOM 1596 N N . ALA A 1 192 ? -13.204 17.789 -14.162 1.00 96.44 192 ALA A N 1
ATOM 1597 C CA . ALA A 1 192 ? -14.365 18.486 -13.619 1.00 96.44 192 ALA A CA 1
ATOM 1598 C C . ALA A 1 192 ? -14.460 18.298 -12.097 1.00 96.44 192 ALA A C 1
ATOM 1600 O O . ALA A 1 192 ? -14.195 17.203 -11.592 1.00 96.44 192 ALA A O 1
ATOM 1601 N N . ALA A 1 193 ? -14.864 19.343 -11.374 1.00 96.56 193 ALA A N 1
ATOM 1602 C CA . ALA A 1 193 ? -15.270 19.217 -9.974 1.00 96.56 193 ALA A CA 1
ATOM 1603 C C . ALA A 1 193 ? -16.575 18.404 -9.860 1.00 96.56 193 ALA A C 1
ATOM 1605 O O . ALA A 1 193 ? -17.313 18.280 -10.837 1.00 96.56 193 ALA A O 1
ATOM 1606 N N . ASP A 1 194 ? -16.821 17.809 -8.688 1.00 95.25 194 ASP A N 1
ATOM 1607 C CA . ASP A 1 194 ? -18.048 17.066 -8.334 1.00 95.25 194 ASP A CA 1
ATOM 1608 C C . ASP A 1 194 ? -18.463 15.929 -9.288 1.00 95.25 194 ASP A C 1
ATOM 1610 O O . ASP A 1 194 ? -19.591 15.441 -9.261 1.00 95.25 194 ASP A O 1
ATOM 1614 N N . ASN A 1 195 ? -17.529 15.447 -10.109 1.00 96.00 195 ASN A N 1
ATOM 1615 C CA . ASN A 1 195 ? -17.750 14.343 -11.033 1.00 96.00 195 ASN A CA 1
ATOM 1616 C C . ASN A 1 195 ? -16.914 13.127 -10.614 1.00 96.00 195 ASN A C 1
ATOM 1618 O O . ASN A 1 195 ? -15.684 13.143 -10.710 1.00 96.00 195 ASN A O 1
ATOM 1622 N N . PHE A 1 196 ? -17.584 12.072 -10.147 1.00 97.06 196 PHE A N 1
ATOM 1623 C CA . PHE A 1 196 ? -16.944 10.865 -9.627 1.00 97.06 196 PHE A CA 1
ATOM 1624 C C . PHE A 1 196 ? -17.215 9.655 -10.526 1.00 97.06 196 PHE A C 1
ATOM 1626 O O . PHE A 1 196 ? -18.262 9.006 -10.443 1.00 97.06 196 PHE A O 1
ATOM 1633 N N . ASP A 1 197 ? -16.233 9.303 -11.352 1.00 97.31 197 ASP A N 1
ATOM 1634 C CA . ASP A 1 197 ? -16.242 8.066 -12.125 1.00 97.31 197 ASP A CA 1
ATOM 1635 C C . ASP A 1 197 ? -15.798 6.897 -11.235 1.00 97.31 197 ASP A C 1
ATOM 1637 O O . ASP A 1 197 ? -14.609 6.639 -11.013 1.00 97.31 197 ASP A O 1
ATOM 1641 N N . ARG A 1 198 ? -16.789 6.145 -10.744 1.00 96.56 198 ARG A N 1
ATOM 1642 C CA . ARG A 1 198 ? -16.569 4.967 -9.894 1.00 96.56 198 ARG A CA 1
ATOM 1643 C C . ARG A 1 198 ? -15.664 3.931 -10.559 1.00 96.56 198 ARG A C 1
ATOM 1645 O O . ARG A 1 198 ? -14.820 3.349 -9.884 1.00 96.56 198 ARG A O 1
ATOM 1652 N N . ALA A 1 199 ? -15.809 3.690 -11.862 1.00 93.69 199 ALA A N 1
ATOM 1653 C CA . ALA A 1 199 ? -15.031 2.668 -12.556 1.00 93.69 199 ALA A CA 1
ATOM 1654 C C . ALA A 1 199 ? -13.561 3.088 -12.697 1.00 93.69 199 ALA A C 1
ATOM 1656 O O . ALA A 1 199 ? -12.655 2.271 -12.503 1.00 93.69 199 ALA A O 1
ATOM 1657 N N . LEU A 1 200 ? -13.305 4.364 -12.992 1.00 91.38 200 LEU A N 1
ATOM 1658 C CA . LEU A 1 200 ? -11.958 4.930 -13.020 1.00 91.38 200 LEU A CA 1
ATOM 1659 C C . LEU A 1 200 ? -11.287 4.870 -11.642 1.00 91.38 200 LEU A C 1
ATOM 1661 O O . LEU A 1 200 ? -10.142 4.425 -11.536 1.00 91.38 200 LEU A O 1
ATOM 1665 N N . VAL A 1 201 ? -11.995 5.274 -10.588 1.00 93.44 201 VAL A N 1
ATOM 1666 C CA . VAL A 1 201 ? -11.470 5.252 -9.216 1.00 93.44 201 VAL A CA 1
ATOM 1667 C C . VAL A 1 201 ? -11.221 3.820 -8.737 1.00 93.44 201 VAL A C 1
ATOM 1669 O O . VAL A 1 201 ? -10.142 3.525 -8.226 1.00 93.44 201 VAL A O 1
ATOM 1672 N N . CYS A 1 202 ? -12.144 2.885 -8.975 1.00 89.81 202 CYS A N 1
ATOM 1673 C CA . CYS A 1 202 ? -11.935 1.480 -8.619 1.00 89.81 202 CYS A CA 1
ATOM 1674 C C . CYS A 1 202 ? -10.730 0.861 -9.340 1.00 89.81 202 CYS A C 1
ATOM 1676 O O . CYS A 1 202 ? -9.998 0.085 -8.729 1.00 89.81 202 CYS A O 1
ATOM 1678 N N . ARG A 1 203 ? -10.489 1.197 -10.617 1.00 84.75 203 ARG A N 1
ATOM 1679 C CA . ARG A 1 203 ? -9.281 0.741 -11.326 1.00 84.75 203 ARG A CA 1
ATOM 1680 C C . ARG A 1 203 ? -8.012 1.275 -10.662 1.00 84.75 203 ARG A C 1
ATOM 1682 O O . ARG A 1 203 ? -7.110 0.482 -10.419 1.00 84.75 203 ARG A O 1
ATOM 1689 N N . GLN A 1 204 ? -7.982 2.563 -10.312 1.00 86.75 204 GLN A N 1
ATOM 1690 C CA . GLN A 1 204 ? -6.864 3.195 -9.594 1.00 86.75 204 GLN A CA 1
ATOM 1691 C C . GLN A 1 204 ? -6.542 2.521 -8.266 1.00 86.75 204 GLN A C 1
ATOM 1693 O O . GLN A 1 204 ? -5.379 2.243 -7.983 1.00 86.75 204 GLN A O 1
ATOM 1698 N N . LEU A 1 205 ? -7.560 2.216 -7.464 1.00 86.12 205 LEU A N 1
ATOM 1699 C CA . LEU A 1 205 ? -7.369 1.555 -6.173 1.00 86.12 205 LEU A CA 1
ATOM 1700 C C . LEU A 1 205 ? -6.780 0.144 -6.314 1.00 86.12 205 LEU A C 1
ATOM 1702 O O . LEU A 1 205 ? -5.986 -0.258 -5.470 1.00 86.12 205 LEU A O 1
ATOM 1706 N N . ARG A 1 206 ? -7.129 -0.576 -7.388 1.00 79.50 206 ARG A N 1
ATOM 1707 C CA . ARG A 1 206 ? -6.576 -1.907 -7.684 1.00 79.50 206 ARG A CA 1
ATOM 1708 C C . ARG A 1 206 ? -5.122 -1.827 -8.151 1.00 79.50 206 ARG A C 1
ATOM 1710 O O . ARG A 1 206 ? -4.258 -2.431 -7.541 1.00 79.50 206 ARG A O 1
ATOM 1717 N N . TYR A 1 207 ? -4.815 -1.044 -9.189 1.00 73.19 207 TYR A N 1
ATOM 1718 C CA . TYR A 1 207 ? -3.443 -1.024 -9.728 1.00 73.19 207 TYR A CA 1
ATOM 1719 C C . TYR A 1 207 ? -2.431 -0.271 -8.847 1.00 73.19 207 TYR A C 1
ATOM 1721 O O . TYR A 1 207 ? -1.229 -0.404 -9.040 1.00 73.19 207 TYR A O 1
ATOM 1729 N N . SER A 1 208 ? -2.883 0.557 -7.897 1.00 76.00 208 SER A N 1
ATOM 1730 C CA . SER A 1 208 ? -1.994 1.214 -6.921 1.00 76.00 208 SER A CA 1
ATOM 1731 C C . SER A 1 208 ? -1.588 0.305 -5.756 1.00 76.00 208 SER A C 1
ATOM 1733 O O . SER A 1 208 ? -0.837 0.739 -4.881 1.00 76.00 208 SER A O 1
ATOM 1735 N N . GLY A 1 209 ? -2.101 -0.929 -5.702 1.00 73.00 209 GLY A N 1
ATOM 1736 C CA . GLY A 1 209 ? -1.846 -1.862 -4.607 1.00 73.00 209 GLY A CA 1
ATOM 1737 C C . GLY A 1 209 ? -2.538 -1.480 -3.292 1.00 73.00 209 GLY A C 1
ATOM 1738 O O . GLY A 1 209 ? -2.190 -2.002 -2.230 1.00 73.00 209 GLY A O 1
ATOM 1739 N N . MET A 1 210 ? -3.463 -0.511 -3.314 1.00 80.06 210 MET A N 1
ATOM 1740 C CA . MET A 1 210 ? -4.123 -0.011 -2.103 1.00 80.06 210 MET A CA 1
ATOM 1741 C C . MET A 1 210 ? -5.092 -1.038 -1.521 1.00 80.06 210 MET A C 1
ATOM 1743 O O . MET A 1 210 ? -5.168 -1.183 -0.300 1.00 80.06 210 MET A O 1
ATOM 1747 N N . MET A 1 211 ? -5.800 -1.778 -2.376 1.00 79.19 211 MET A N 1
ATOM 1748 C CA . MET A 1 211 ? -6.719 -2.834 -1.942 1.00 79.19 211 MET A CA 1
ATOM 1749 C C . MET A 1 211 ? -5.965 -3.991 -1.284 1.00 79.19 211 MET A C 1
ATOM 1751 O O . MET A 1 211 ? -6.387 -4.506 -0.251 1.00 79.19 211 MET A O 1
ATOM 1755 N N . GLU A 1 212 ? -4.821 -4.349 -1.848 1.00 74.44 212 GLU A N 1
ATOM 1756 C CA . GLU A 1 212 ? -3.911 -5.388 -1.389 1.00 74.44 212 GLU A CA 1
ATOM 1757 C C . GLU A 1 212 ? -3.293 -4.975 -0.051 1.00 74.44 212 GLU A C 1
ATOM 1759 O O . GLU A 1 212 ? -3.315 -5.744 0.907 1.00 74.44 212 GLU A O 1
ATOM 1764 N N . THR A 1 213 ? -2.852 -3.720 0.066 1.00 78.00 213 THR A N 1
ATOM 1765 C CA . THR A 1 213 ? -2.321 -3.163 1.321 1.00 78.00 213 THR A CA 1
ATOM 1766 C C . THR A 1 213 ? -3.359 -3.206 2.440 1.00 78.00 213 THR A C 1
ATOM 1768 O O . THR A 1 213 ? -3.057 -3.655 3.547 1.00 78.00 213 THR A O 1
ATOM 1771 N N . ILE A 1 214 ? -4.603 -2.796 2.158 1.00 81.44 214 ILE A N 1
ATOM 1772 C CA . ILE A 1 214 ? -5.711 -2.905 3.117 1.00 81.44 214 ILE A CA 1
ATOM 1773 C C . ILE A 1 214 ? -5.960 -4.376 3.454 1.00 81.44 214 ILE A C 1
ATOM 1775 O O . ILE A 1 214 ? -6.040 -4.728 4.626 1.00 81.44 214 ILE A O 1
ATOM 1779 N N . SER A 1 215 ? -6.037 -5.254 2.452 1.00 80.06 215 SER A N 1
ATOM 1780 C CA . SER A 1 215 ? -6.265 -6.685 2.661 1.00 80.06 215 SER A CA 1
ATOM 1781 C C . SER A 1 215 ? -5.200 -7.322 3.551 1.00 80.06 215 SER A C 1
ATOM 1783 O O . SER A 1 215 ? -5.531 -8.201 4.345 1.00 80.06 215 SER A O 1
ATOM 1785 N N . ILE A 1 216 ? -3.935 -6.927 3.418 1.00 76.88 216 ILE A N 1
ATOM 1786 C CA . ILE A 1 216 ? -2.853 -7.491 4.221 1.00 76.88 216 ILE A CA 1
ATOM 1787 C C . ILE A 1 216 ? -2.905 -6.935 5.646 1.00 76.88 216 ILE A C 1
ATOM 1789 O O . ILE A 1 216 ? -2.857 -7.718 6.592 1.00 76.88 216 ILE A O 1
ATOM 1793 N N . ARG A 1 217 ? -3.132 -5.626 5.823 1.00 82.00 217 ARG A N 1
ATOM 1794 C CA . ARG A 1 217 ? -3.359 -5.040 7.157 1.00 82.00 217 ARG A CA 1
ATOM 1795 C C . ARG A 1 217 ? -4.531 -5.690 7.891 1.00 82.00 217 ARG A C 1
ATOM 1797 O O . ARG A 1 217 ? -4.420 -5.964 9.077 1.00 82.00 217 ARG A O 1
ATOM 1804 N N . ARG A 1 218 ? -5.613 -6.025 7.181 1.00 84.12 218 ARG A N 1
ATOM 1805 C CA . ARG A 1 218 ? -6.781 -6.726 7.746 1.00 84.12 218 ARG A CA 1
ATOM 1806 C C . ARG A 1 218 ? -6.499 -8.164 8.192 1.00 84.12 218 ARG A C 1
ATOM 1808 O O . ARG A 1 218 ? -7.226 -8.677 9.037 1.00 84.12 218 ARG A O 1
ATOM 1815 N N . LYS A 1 219 ? -5.481 -8.833 7.633 1.00 83.69 219 LYS A N 1
ATOM 1816 C CA . LYS A 1 219 ? -5.043 -10.163 8.102 1.00 83.69 219 LYS A CA 1
ATOM 1817 C C . LYS A 1 219 ? -4.278 -10.079 9.430 1.00 83.69 219 LYS A C 1
ATOM 1819 O O . LYS A 1 219 ? -4.315 -11.044 10.194 1.00 83.69 219 LYS A O 1
ATOM 1824 N N . GLY A 1 220 ? -3.601 -8.955 9.678 1.00 88.56 220 GLY A N 1
ATOM 1825 C CA . GLY A 1 220 ? -2.954 -8.623 10.947 1.00 88.56 220 GLY A CA 1
ATOM 1826 C C . GLY A 1 220 ? -3.935 -8.047 11.970 1.00 88.56 220 GLY A C 1
ATOM 1827 O O . GLY A 1 220 ? -5.106 -8.419 11.994 1.00 88.56 220 GLY A O 1
ATOM 1828 N N . TYR A 1 221 ? -3.449 -7.126 12.798 1.00 91.56 221 TYR A N 1
ATOM 1829 C CA . TYR A 1 221 ? -4.204 -6.404 13.822 1.00 91.56 221 TYR A CA 1
ATOM 1830 C C . TYR A 1 221 ? -4.155 -4.892 13.539 1.00 91.56 221 TYR A C 1
ATOM 1832 O O . TYR A 1 221 ? -3.322 -4.166 14.100 1.00 91.56 221 TYR A O 1
ATOM 1840 N N . PRO A 1 222 ? -5.006 -4.404 12.616 1.00 90.00 222 PRO A N 1
ATOM 1841 C CA . PRO A 1 222 ? -4.961 -3.020 12.155 1.00 90.00 222 PRO A CA 1
ATOM 1842 C C . PRO A 1 222 ? -5.463 -2.023 13.207 1.00 90.00 222 PRO A C 1
ATOM 1844 O O . PRO A 1 222 ? -5.119 -0.844 13.131 1.00 90.00 222 PRO A O 1
ATOM 1847 N N . ILE A 1 223 ? -6.267 -2.473 14.176 1.00 92.88 223 ILE A N 1
ATOM 1848 C CA . ILE A 1 223 ? -6.863 -1.625 15.210 1.00 92.88 223 ILE A CA 1
ATOM 1849 C C . ILE A 1 223 ? -6.048 -1.770 16.487 1.00 92.88 223 ILE A C 1
ATOM 1851 O O . ILE A 1 223 ? -5.809 -2.879 16.968 1.00 92.88 223 ILE A O 1
ATOM 1855 N N . ARG A 1 224 ? -5.594 -0.636 17.024 1.00 94.62 224 ARG A N 1
ATOM 1856 C CA . ARG A 1 224 ? -4.673 -0.592 18.159 1.00 94.62 224 ARG A CA 1
ATOM 1857 C C . ARG A 1 224 ? -5.075 0.514 19.113 1.00 94.62 224 ARG A C 1
ATOM 1859 O O . ARG A 1 224 ? -5.283 1.649 18.692 1.00 94.62 224 ARG A O 1
ATOM 1866 N N . HIS A 1 225 ? -5.113 0.195 20.397 1.00 96.38 225 HIS A N 1
ATOM 1867 C CA . HIS A 1 225 ? -5.395 1.164 21.451 1.00 96.38 225 HIS A CA 1
ATOM 1868 C C . HIS A 1 225 ? -4.325 1.080 22.524 1.00 96.38 225 HIS A C 1
ATOM 1870 O O . HIS A 1 225 ? -4.005 -0.019 22.972 1.00 96.38 225 HIS A O 1
ATOM 1876 N N . LEU A 1 226 ? -3.816 2.221 22.987 1.00 97.38 226 LEU A N 1
ATOM 1877 C CA . LEU A 1 226 ? -3.070 2.250 24.243 1.00 97.38 226 LEU A CA 1
ATOM 1878 C C . LEU A 1 226 ? -3.981 1.754 25.369 1.00 97.38 226 LEU A C 1
ATOM 1880 O O . LEU A 1 226 ? -5.190 1.993 25.343 1.00 97.38 226 LEU A O 1
ATOM 1884 N N . PHE A 1 227 ? -3.416 1.093 26.381 1.00 97.75 227 PHE A N 1
ATOM 1885 C CA . PHE A 1 227 ? -4.232 0.537 27.468 1.00 97.75 227 PHE A CA 1
ATOM 1886 C C . PHE A 1 227 ? -5.113 1.579 28.163 1.00 97.75 227 PHE A C 1
ATOM 1888 O O . PHE A 1 227 ? -6.260 1.284 28.482 1.00 97.75 227 PHE A O 1
ATOM 1895 N N . ARG A 1 228 ? -4.611 2.804 28.356 1.00 96.56 228 ARG A N 1
ATOM 1896 C CA . ARG A 1 228 ? -5.380 3.897 28.974 1.00 96.56 228 ARG A CA 1
ATOM 1897 C C . ARG A 1 228 ? -6.607 4.266 28.144 1.00 96.56 228 ARG A C 1
ATOM 1899 O O . ARG A 1 228 ? -7.719 4.244 28.666 1.00 96.56 228 ARG A O 1
ATOM 1906 N N . ASP A 1 229 ? -6.407 4.502 26.849 1.00 97.25 229 ASP A N 1
ATOM 1907 C CA . ASP A 1 229 ? -7.482 4.851 25.916 1.00 97.25 229 ASP A CA 1
ATOM 1908 C C . ASP A 1 229 ? -8.512 3.720 25.811 1.00 97.25 229 ASP A C 1
ATOM 1910 O O . ASP A 1 229 ? -9.720 3.962 25.770 1.00 97.25 229 ASP A O 1
ATOM 1914 N N . PHE A 1 230 ? -8.039 2.470 25.811 1.00 97.44 230 PHE A N 1
ATOM 1915 C CA . PHE A 1 230 ? -8.893 1.288 25.776 1.00 97.44 230 PHE A CA 1
ATOM 1916 C C . PHE A 1 230 ? -9.765 1.178 27.032 1.00 97.44 230 PHE A C 1
ATOM 1918 O O . PHE A 1 230 ? -10.972 0.956 26.931 1.00 97.44 230 PHE A O 1
ATOM 1925 N N . VAL A 1 231 ? -9.178 1.372 28.216 1.00 97.00 231 VAL A N 1
ATOM 1926 C CA . VAL A 1 231 ? -9.906 1.347 29.492 1.00 97.00 231 VAL A CA 1
ATOM 1927 C C . VAL A 1 231 ? -10.929 2.476 29.548 1.00 97.00 231 VAL A C 1
ATOM 1929 O O . VAL A 1 231 ? -12.098 2.214 29.820 1.00 97.00 231 VAL A O 1
ATOM 1932 N N . ASP A 1 232 ? -10.554 3.713 29.224 1.00 95.62 232 ASP A N 1
ATOM 1933 C CA . ASP A 1 232 ? -11.500 4.834 29.265 1.00 95.62 232 ASP A CA 1
ATOM 1934 C C . ASP A 1 232 ? -12.691 4.628 28.329 1.00 95.62 232 ASP A C 1
ATOM 1936 O O . ASP A 1 232 ? -13.831 4.952 28.684 1.00 95.62 232 ASP A O 1
ATOM 1940 N N . ARG A 1 233 ? -12.444 4.024 27.164 1.00 96.19 233 ARG A N 1
ATOM 1941 C CA . ARG A 1 233 ? -13.478 3.729 26.177 1.00 96.19 233 ARG A CA 1
ATOM 1942 C C . ARG A 1 233 ? -14.372 2.559 26.586 1.00 96.19 233 ARG A C 1
ATOM 1944 O O . ARG A 1 233 ? -15.592 2.669 26.463 1.00 96.19 233 ARG A O 1
ATOM 1951 N N . TYR A 1 234 ? -13.798 1.462 27.079 1.00 96.69 234 TYR A N 1
ATOM 1952 C CA . TYR A 1 234 ? -14.495 0.178 27.216 1.00 96.69 234 TYR A CA 1
ATOM 1953 C C . TYR A 1 234 ? -14.711 -0.303 28.660 1.00 96.69 234 TYR A C 1
ATOM 1955 O O . TYR A 1 234 ? -15.345 -1.337 28.853 1.00 96.69 234 TYR A O 1
ATOM 1963 N N . ARG A 1 235 ? -14.286 0.435 29.698 1.00 94.88 235 ARG A N 1
ATOM 1964 C CA . ARG A 1 235 ? -14.439 0.036 31.121 1.00 94.88 235 ARG A CA 1
ATOM 1965 C C . ARG A 1 235 ? -15.855 -0.346 31.544 1.00 94.88 235 ARG A C 1
ATOM 1967 O O . ARG A 1 235 ? -16.021 -1.162 32.437 1.00 94.88 235 ARG A O 1
ATOM 1974 N N . LEU A 1 236 ? -16.888 0.211 30.907 1.00 92.88 236 LEU A N 1
ATOM 1975 C CA . LEU A 1 236 ? -18.287 -0.117 31.220 1.00 92.88 236 LEU A CA 1
ATOM 1976 C C . LEU A 1 236 ? -18.679 -1.547 30.821 1.00 92.88 236 LEU A C 1
ATOM 1978 O O . LEU A 1 236 ? -19.730 -2.027 31.241 1.00 92.88 236 LEU A O 1
ATOM 1982 N N . LEU A 1 237 ? -17.853 -2.213 30.013 1.00 94.50 237 LEU A N 1
ATOM 1983 C CA . LEU A 1 237 ? -18.082 -3.574 29.550 1.00 94.50 237 LEU A CA 1
ATOM 1984 C C . LEU A 1 237 ? -17.669 -4.643 30.559 1.00 94.50 237 LEU A C 1
ATOM 1986 O O . LEU A 1 237 ? -18.001 -5.807 30.356 1.00 94.50 237 LEU A O 1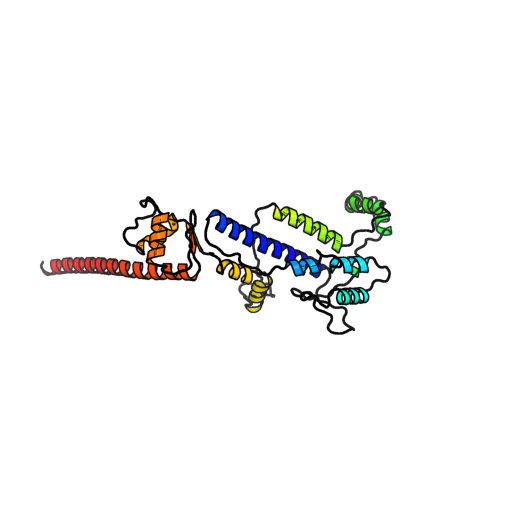
ATOM 1990 N N . ALA A 1 238 ? -16.961 -4.284 31.631 1.00 92.88 238 ALA A N 1
ATOM 1991 C CA . ALA A 1 238 ? -16.573 -5.221 32.675 1.00 92.88 238 ALA A CA 1
ATOM 1992 C C . ALA A 1 238 ? -16.744 -4.600 34.072 1.00 92.88 238 ALA A C 1
ATOM 1994 O O . ALA A 1 238 ? -16.508 -3.408 34.269 1.00 92.88 238 ALA A O 1
ATOM 1995 N N . PRO A 1 239 ? -17.169 -5.388 35.074 1.00 89.19 239 PRO A N 1
ATOM 1996 C CA . PRO A 1 239 ? -17.406 -4.867 36.411 1.00 89.19 239 PRO A CA 1
ATOM 1997 C C . PRO A 1 239 ? -16.095 -4.549 37.142 1.00 89.19 239 PRO A C 1
ATOM 1999 O O . PRO A 1 239 ? -15.095 -5.269 37.024 1.00 89.19 239 PRO A O 1
ATOM 2002 N N . GLY A 1 240 ? -16.136 -3.501 37.968 1.00 88.94 240 GLY A N 1
ATOM 2003 C CA . GLY A 1 240 ? -15.048 -3.146 38.882 1.00 88.94 240 GLY A CA 1
ATOM 2004 C C . GLY A 1 240 ? -13.802 -2.593 38.193 1.00 88.94 240 GLY A C 1
ATOM 2005 O O . GLY A 1 240 ? -12.709 -2.866 38.666 1.00 88.94 240 GLY A O 1
ATOM 2006 N N . ILE A 1 241 ? -13.967 -1.883 37.073 1.00 92.62 241 ILE A N 1
ATOM 2007 C CA . ILE A 1 241 ? -12.880 -1.176 36.385 1.00 92.62 241 ILE A CA 1
ATOM 2008 C C . ILE A 1 241 ? -13.123 0.329 36.488 1.00 92.62 241 ILE A C 1
ATOM 2010 O O . ILE A 1 241 ? -14.184 0.837 36.095 1.00 92.62 241 ILE A O 1
ATOM 2014 N N . GLY A 1 242 ? -12.146 1.034 37.052 1.00 90.75 242 GLY A N 1
ATOM 2015 C CA . GLY A 1 242 ? -12.166 2.481 37.194 1.00 90.75 242 GLY A CA 1
ATOM 2016 C C . GLY A 1 242 ? -11.840 3.211 35.885 1.00 90.75 242 GLY A C 1
ATOM 2017 O O . GLY A 1 242 ? -11.521 2.598 34.867 1.00 90.75 242 GLY A O 1
ATOM 2018 N N . PRO A 1 243 ? -11.949 4.548 35.867 1.00 92.00 243 PRO A N 1
ATOM 2019 C CA . PRO A 1 243 ? -11.317 5.367 34.833 1.00 92.00 243 PRO A CA 1
ATOM 2020 C C . PRO A 1 243 ? -9.794 5.156 34.797 1.00 92.00 243 PRO A C 1
ATOM 2022 O O . PRO A 1 243 ? -9.189 4.882 35.835 1.00 92.00 243 PRO A O 1
ATOM 2025 N N . SER A 1 244 ? -9.160 5.371 33.642 1.00 91.75 244 SER A N 1
ATOM 2026 C CA . SER A 1 244 ? -7.729 5.086 33.432 1.00 91.75 244 SER A CA 1
ATOM 2027 C C . SER A 1 244 ? -6.778 5.834 34.377 1.00 91.75 244 SER A C 1
ATOM 2029 O O . SER A 1 244 ? -5.688 5.351 34.665 1.00 91.75 244 SER A O 1
ATOM 2031 N N . HIS A 1 245 ? -7.178 7.005 34.880 1.00 89.69 245 HIS A N 1
ATOM 2032 C CA . HIS A 1 245 ? -6.384 7.807 35.817 1.00 89.69 245 HIS A CA 1
ATOM 2033 C C . HIS A 1 245 ? -6.457 7.316 37.272 1.00 89.69 245 HIS A C 1
ATOM 2035 O O . HIS A 1 245 ? -5.629 7.718 38.084 1.00 89.69 245 HIS A O 1
ATOM 2041 N N . VAL A 1 246 ? -7.450 6.487 37.608 1.00 88.69 246 VAL A N 1
ATOM 2042 C CA . VAL A 1 246 ? -7.607 5.863 38.936 1.00 88.69 246 VAL A CA 1
ATOM 2043 C C . VAL A 1 246 ? -7.093 4.425 38.920 1.00 88.69 246 VAL A C 1
ATOM 2045 O O . VAL A 1 246 ? -6.611 3.923 39.932 1.00 88.69 246 VAL A O 1
ATOM 2048 N N . GLU A 1 247 ? -7.205 3.756 37.775 1.00 87.50 247 GLU A N 1
ATOM 2049 C CA . GLU A 1 247 ? -6.818 2.362 37.611 1.00 87.50 247 GLU A CA 1
ATOM 2050 C C . GLU A 1 247 ? -5.290 2.201 37.646 1.00 87.50 247 GLU A C 1
ATOM 2052 O O . GLU A 1 247 ? -4.577 2.696 36.770 1.00 87.50 247 GLU A O 1
ATOM 2057 N N . ALA A 1 248 ? -4.786 1.481 38.651 1.00 85.12 248 ALA A N 1
ATOM 2058 C CA . ALA A 1 248 ? -3.348 1.288 38.843 1.00 85.12 248 ALA A CA 1
ATOM 2059 C C . ALA A 1 248 ? -2.717 0.462 37.710 1.00 85.12 248 ALA A C 1
ATOM 2061 O O . ALA A 1 248 ? -1.602 0.755 37.278 1.00 85.12 248 ALA A O 1
ATOM 2062 N N . ASP A 1 249 ? -3.444 -0.539 37.204 1.00 93.62 249 ASP A N 1
ATOM 2063 C CA . ASP A 1 249 ? -2.993 -1.403 36.116 1.00 93.62 249 ASP A CA 1
ATOM 2064 C C . ASP A 1 249 ? -3.995 -1.407 34.952 1.00 93.62 249 ASP A C 1
ATOM 2066 O O . ASP A 1 249 ? -4.872 -2.266 34.818 1.00 93.62 249 ASP A O 1
ATOM 2070 N N . CYS A 1 250 ? -3.825 -0.433 34.054 1.00 94.81 250 CYS A N 1
ATOM 2071 C CA . CYS A 1 250 ? -4.618 -0.341 32.830 1.00 94.81 250 CYS A CA 1
ATOM 2072 C C . CYS A 1 250 ? -4.432 -1.557 31.904 1.00 94.81 250 CYS A C 1
ATOM 2074 O O . CYS A 1 250 ? -5.337 -1.864 31.129 1.00 94.81 250 CYS A O 1
ATOM 2076 N N . ARG A 1 251 ? -3.289 -2.257 31.961 1.00 95.50 251 ARG A N 1
ATOM 2077 C CA . ARG A 1 251 ? -3.046 -3.455 31.144 1.00 95.50 251 ARG A CA 1
ATOM 2078 C C . ARG A 1 251 ? -3.917 -4.604 31.639 1.00 95.50 251 ARG A C 1
ATOM 2080 O O . ARG A 1 251 ? -4.618 -5.215 30.835 1.00 95.50 251 ARG A O 1
ATOM 2087 N N . ALA A 1 252 ? -3.906 -4.874 32.944 1.00 95.06 252 ALA A N 1
ATOM 2088 C CA . ALA A 1 252 ? -4.751 -5.904 33.546 1.00 95.06 252 ALA A CA 1
ATOM 2089 C C . ALA A 1 252 ? -6.245 -5.587 33.372 1.00 95.06 252 ALA A C 1
ATOM 2091 O O . ALA A 1 252 ? -7.036 -6.480 33.065 1.00 95.06 252 ALA A O 1
ATOM 2092 N N . ALA A 1 253 ? -6.634 -4.315 33.496 1.00 95.75 253 ALA A N 1
ATOM 2093 C CA . ALA A 1 253 ? -8.000 -3.878 33.226 1.00 95.75 253 ALA A CA 1
ATOM 2094 C C . ALA A 1 253 ? -8.408 -4.105 31.759 1.00 95.75 253 ALA A C 1
ATOM 2096 O O . ALA A 1 253 ? -9.477 -4.659 31.500 1.00 95.75 253 ALA A O 1
ATOM 2097 N N . ALA A 1 254 ? -7.553 -3.743 30.797 1.00 96.50 254 ALA A N 1
ATOM 2098 C CA . ALA A 1 254 ? -7.801 -3.988 29.377 1.00 96.50 254 ALA A CA 1
ATOM 2099 C C . ALA A 1 254 ? -7.926 -5.488 29.059 1.00 96.50 254 ALA A C 1
ATOM 2101 O O . ALA A 1 254 ? -8.852 -5.892 28.352 1.00 96.50 254 ALA A O 1
ATOM 2102 N N . ASP A 1 255 ? -7.054 -6.323 29.631 1.00 95.19 255 ASP A N 1
ATOM 2103 C CA . ASP A 1 255 ? -7.125 -7.782 29.500 1.00 95.19 255 ASP A CA 1
ATOM 2104 C C . ASP A 1 255 ? -8.420 -8.347 30.109 1.00 95.19 255 ASP A C 1
ATOM 2106 O O . ASP A 1 255 ? -9.090 -9.171 29.488 1.00 95.19 255 ASP A O 1
ATOM 2110 N N . LYS A 1 256 ? -8.848 -7.843 31.275 1.00 95.31 256 LYS A N 1
ATOM 2111 C CA . LYS A 1 256 ? -10.123 -8.219 31.907 1.00 95.31 256 LYS A CA 1
ATOM 2112 C C . LYS A 1 256 ? -11.329 -7.861 31.034 1.00 95.31 256 LYS A C 1
ATOM 2114 O O . LYS A 1 256 ? -12.245 -8.672 30.915 1.00 95.31 256 LYS A O 1
ATOM 2119 N N . ILE A 1 257 ? -11.334 -6.679 30.409 1.00 95.75 257 ILE A N 1
ATOM 2120 C CA . ILE A 1 257 ? -12.385 -6.271 29.459 1.00 95.75 257 ILE A CA 1
ATOM 2121 C C . ILE A 1 257 ? -12.418 -7.233 28.271 1.00 95.75 257 ILE A C 1
ATOM 2123 O O . ILE A 1 257 ? -13.483 -7.755 27.937 1.00 95.75 257 ILE A O 1
ATOM 2127 N N . CYS A 1 258 ? -11.259 -7.504 27.662 1.00 95.50 258 CYS A N 1
ATOM 2128 C CA . CYS A 1 258 ? -11.170 -8.402 26.514 1.00 95.50 258 CYS A CA 1
ATOM 2129 C C . CYS A 1 258 ? -11.632 -9.817 26.877 1.00 95.50 258 CYS A C 1
ATOM 2131 O O . CYS A 1 258 ? -12.464 -10.373 26.176 1.00 95.50 258 CYS A O 1
ATOM 2133 N N . LYS A 1 259 ? -11.206 -10.373 28.014 1.00 93.50 259 LYS A N 1
ATOM 2134 C CA . LYS A 1 259 ? -11.655 -11.697 28.476 1.00 93.50 259 LYS A CA 1
ATOM 2135 C C . LYS A 1 259 ? -13.153 -11.764 28.771 1.00 93.50 259 LYS A C 1
ATOM 2137 O O . LYS A 1 259 ? -13.746 -12.823 28.604 1.00 93.50 259 LYS A O 1
ATOM 2142 N N . ASN A 1 260 ? -13.766 -10.661 29.205 1.00 92.81 260 ASN A N 1
ATOM 2143 C CA . ASN A 1 260 ? -15.200 -10.619 29.492 1.00 92.81 260 ASN A CA 1
ATOM 2144 C C . ASN A 1 260 ? -16.062 -10.549 28.221 1.00 92.81 260 ASN A C 1
ATOM 2146 O O . ASN A 1 260 ? -17.167 -11.082 28.201 1.00 92.81 260 ASN A O 1
ATOM 2150 N N . VAL A 1 261 ? -15.576 -9.873 27.174 1.00 93.31 261 VAL A N 1
ATOM 2151 C CA . VAL A 1 261 ? -16.364 -9.578 25.964 1.00 93.31 261 VAL A CA 1
ATOM 2152 C C . VAL A 1 261 ? -15.926 -10.421 24.765 1.00 93.31 261 VAL A C 1
ATOM 2154 O O . VAL A 1 261 ? -16.753 -10.993 24.065 1.00 93.31 261 VAL A O 1
ATOM 2157 N N . LEU A 1 262 ? -14.623 -10.527 24.528 1.00 92.81 262 LEU A N 1
ATOM 2158 C CA . LEU A 1 262 ? -14.000 -11.149 23.359 1.00 92.81 262 LEU A CA 1
ATOM 2159 C C . LEU A 1 262 ? -13.617 -12.616 23.617 1.00 92.81 262 LEU A C 1
ATOM 2161 O O . LEU A 1 262 ? -12.508 -13.055 23.314 1.00 92.81 262 LEU A O 1
ATOM 2165 N N . ILE A 1 263 ? -14.545 -13.396 24.173 1.00 87.81 263 ILE A N 1
ATOM 2166 C CA . ILE A 1 263 ? -14.315 -14.813 24.486 1.00 87.81 263 ILE A CA 1
ATOM 2167 C C . ILE A 1 263 ? -14.074 -15.599 23.186 1.00 87.81 263 ILE A C 1
ATOM 2169 O O . ILE A 1 263 ? -14.888 -15.550 22.264 1.00 87.81 263 ILE A O 1
ATOM 2173 N N . ASN A 1 264 ? -12.965 -16.347 23.125 1.00 84.50 264 ASN A N 1
ATOM 2174 C CA . ASN A 1 264 ? -12.543 -17.148 21.964 1.00 84.50 264 ASN A CA 1
ATOM 2175 C C . ASN A 1 264 ? -12.383 -16.345 20.658 1.00 84.50 264 ASN A C 1
ATOM 2177 O O . ASN A 1 264 ? -12.512 -16.899 19.566 1.00 84.50 264 ASN A O 1
ATOM 2181 N N . GLN A 1 265 ? -12.120 -15.042 20.759 1.00 88.81 265 GLN A N 1
ATOM 2182 C CA . GLN A 1 265 ? -11.853 -14.182 19.611 1.00 88.81 265 GLN A CA 1
ATOM 2183 C C . GLN A 1 265 ? -10.351 -13.986 19.393 1.00 88.81 265 GLN A C 1
ATOM 2185 O O . GLN A 1 265 ? -9.545 -14.118 20.309 1.00 88.81 265 GLN A O 1
ATOM 2190 N N . ASP A 1 266 ? -9.986 -13.633 18.164 1.00 88.69 266 ASP A N 1
ATOM 2191 C CA . ASP A 1 266 ? -8.598 -13.448 17.746 1.00 88.69 266 ASP A CA 1
ATOM 2192 C C . ASP A 1 266 ? -8.131 -12.005 18.011 1.00 88.69 266 ASP A C 1
ATOM 2194 O O . ASP A 1 266 ? -8.173 -11.148 17.127 1.00 88.69 266 ASP A O 1
ATOM 2198 N N . TYR A 1 267 ? -7.744 -11.729 19.260 1.00 94.31 267 TYR A N 1
ATOM 2199 C CA . TYR A 1 267 ? -7.144 -10.466 19.709 1.00 94.31 267 TYR A CA 1
ATOM 2200 C C . TYR A 1 267 ? -5.771 -10.708 20.345 1.00 94.31 267 TYR A C 1
ATOM 2202 O O . TYR A 1 267 ? -5.466 -11.822 20.769 1.00 94.31 267 TYR A O 1
ATOM 2210 N N . GLN A 1 268 ? -4.942 -9.665 20.443 1.00 95.31 268 GLN A N 1
ATOM 2211 C CA . GLN A 1 268 ? -3.637 -9.742 21.109 1.00 95.31 268 GLN A CA 1
ATOM 2212 C C . GLN A 1 268 ? -3.459 -8.620 22.132 1.00 95.31 268 GLN A C 1
ATOM 2214 O O . GLN A 1 268 ? -3.903 -7.488 21.937 1.00 95.31 268 GLN A O 1
ATOM 2219 N N . ILE A 1 269 ? -2.773 -8.934 23.229 1.00 95.44 269 ILE A N 1
ATOM 2220 C CA . ILE A 1 269 ? -2.354 -7.961 24.241 1.00 95.44 269 ILE A CA 1
ATOM 2221 C C . ILE A 1 269 ? -0.847 -7.777 24.092 1.00 95.44 269 ILE A C 1
ATOM 2223 O O . ILE A 1 269 ? -0.077 -8.673 24.432 1.00 95.44 269 ILE A O 1
ATOM 2227 N N . GLY A 1 270 ? -0.442 -6.621 23.568 1.00 95.56 270 GLY A N 1
ATOM 2228 C CA . GLY A 1 270 ? 0.961 -6.260 23.381 1.00 95.56 270 GLY A CA 1
ATOM 2229 C C . GLY A 1 270 ? 1.630 -5.833 24.683 1.00 95.56 270 GLY A C 1
ATOM 2230 O O . GLY A 1 270 ? 1.136 -6.114 25.773 1.00 95.56 270 GLY A O 1
ATOM 2231 N N . ARG A 1 271 ? 2.745 -5.107 24.609 1.00 95.50 271 ARG A N 1
ATOM 2232 C CA . ARG A 1 271 ? 3.429 -4.488 25.755 1.00 95.50 271 ARG A CA 1
ATOM 2233 C C . ARG A 1 271 ? 2.764 -3.203 26.228 1.00 95.50 271 ARG A C 1
ATOM 2235 O O . ARG A 1 271 ? 2.713 -2.984 27.435 1.00 95.50 271 ARG A O 1
ATOM 2242 N N . THR A 1 272 ? 2.260 -2.387 25.308 1.00 95.94 272 THR A N 1
ATOM 2243 C CA . THR A 1 272 ? 1.675 -1.066 25.593 1.00 95.94 272 THR A CA 1
ATOM 2244 C C . THR A 1 272 ? 0.252 -0.904 25.058 1.00 95.94 272 THR A C 1
ATOM 2246 O O . THR A 1 272 ? -0.463 0.015 25.474 1.00 95.94 272 THR A O 1
ATOM 2249 N N . LYS A 1 273 ? -0.173 -1.799 24.155 1.00 97.44 273 LYS A N 1
ATOM 2250 C CA . LYS A 1 273 ? -1.431 -1.684 23.411 1.00 97.44 273 LYS A CA 1
ATOM 2251 C C . LYS A 1 273 ? -2.258 -2.969 23.410 1.00 97.44 273 LYS A C 1
ATOM 2253 O O . LYS A 1 273 ? -1.737 -4.077 23.532 1.00 97.44 273 LYS A O 1
ATOM 2258 N N . VAL A 1 274 ? -3.560 -2.801 23.197 1.00 97.19 274 VAL A N 1
ATOM 2259 C CA . VAL A 1 274 ? -4.487 -3.852 22.758 1.00 97.19 274 VAL A CA 1
ATOM 2260 C C . VAL A 1 274 ? -4.538 -3.847 21.233 1.00 97.19 274 VAL A C 1
ATOM 2262 O O . VAL A 1 274 ? -4.668 -2.781 20.632 1.00 97.19 274 VAL A O 1
ATOM 2265 N N . PHE A 1 275 ? -4.462 -5.028 20.627 1.00 96.38 275 PHE A N 1
ATOM 2266 C CA . PHE A 1 275 ? -4.458 -5.260 19.185 1.00 96.38 275 PHE A CA 1
ATOM 2267 C C . PHE A 1 275 ? -5.704 -6.052 18.780 1.00 96.38 275 PHE A C 1
ATOM 2269 O O . PHE A 1 275 ? -5.945 -7.153 19.281 1.00 96.38 275 PHE A O 1
ATOM 2276 N N . LEU A 1 276 ? -6.492 -5.491 17.865 1.00 95.44 276 LEU A N 1
ATOM 2277 C CA . LEU A 1 276 ? -7.787 -6.012 17.435 1.00 95.44 276 LEU A CA 1
ATOM 2278 C C . LEU A 1 276 ? -7.861 -6.113 15.909 1.00 95.44 276 LEU A C 1
ATOM 2280 O O . LEU A 1 276 ? -7.182 -5.381 15.181 1.00 95.44 276 LEU A O 1
ATOM 2284 N N . LYS A 1 277 ? -8.748 -6.987 15.427 1.00 93.56 277 LYS A N 1
ATOM 2285 C CA . LYS A 1 277 ? -9.235 -6.954 14.042 1.00 93.56 277 LYS A CA 1
ATOM 2286 C C . LYS A 1 277 ? -10.598 -6.273 13.987 1.00 93.56 277 LYS A C 1
ATOM 2288 O O . LYS A 1 277 ? -11.260 -6.103 15.011 1.00 93.56 277 LYS A O 1
ATOM 2293 N N . ASP A 1 278 ? -11.035 -5.942 12.772 1.00 91.50 278 ASP A N 1
ATOM 2294 C CA . ASP A 1 278 ? -12.305 -5.243 12.521 1.00 91.50 278 ASP A CA 1
ATOM 2295 C C . ASP A 1 278 ? -13.493 -5.901 13.242 1.00 91.50 278 ASP A C 1
ATOM 2297 O O . ASP A 1 278 ? -14.336 -5.222 13.815 1.00 91.50 278 ASP A O 1
ATOM 2301 N N . ALA A 1 279 ? -13.555 -7.237 13.236 1.00 91.81 279 ALA A N 1
ATOM 2302 C CA . ALA A 1 279 ? -14.660 -7.974 13.842 1.00 91.81 279 ALA A CA 1
ATOM 2303 C C . ALA A 1 279 ? -14.732 -7.779 15.366 1.00 91.81 279 ALA A C 1
ATOM 2305 O O . ALA A 1 279 ? -15.822 -7.601 15.906 1.00 91.81 279 ALA A O 1
ATOM 2306 N N . GLN A 1 280 ? -13.586 -7.794 16.057 1.00 94.44 280 GLN A N 1
ATOM 2307 C CA . GLN A 1 280 ? -13.539 -7.614 17.510 1.00 94.44 280 GLN A CA 1
ATOM 2308 C C . GLN A 1 280 ? -13.836 -6.170 17.916 1.00 94.44 280 GLN A C 1
ATOM 2310 O O . GLN A 1 280 ? -14.543 -5.959 18.898 1.00 94.44 280 GLN A O 1
ATOM 2315 N N . ASP A 1 281 ? -13.340 -5.191 17.159 1.00 94.31 281 ASP A N 1
ATOM 2316 C CA . ASP A 1 281 ? -13.631 -3.776 17.412 1.00 94.31 281 ASP A CA 1
ATOM 2317 C C . ASP A 1 281 ? -15.125 -3.467 17.247 1.00 94.31 281 ASP A C 1
ATOM 2319 O O . ASP A 1 281 ? -15.757 -2.933 18.159 1.00 94.31 281 ASP A O 1
ATOM 2323 N N . VAL A 1 282 ? -15.733 -3.925 16.144 1.00 94.25 282 VAL A N 1
ATOM 2324 C CA . VAL A 1 282 ? -17.182 -3.791 15.921 1.00 94.25 282 VAL A CA 1
ATOM 2325 C C . VAL A 1 282 ? -17.976 -4.448 17.052 1.00 94.25 282 VAL A C 1
ATOM 2327 O O . VAL A 1 282 ? -18.956 -3.875 17.529 1.00 94.25 282 VAL A O 1
ATOM 2330 N N . PHE A 1 283 ? -17.556 -5.627 17.517 1.00 94.81 283 PHE A N 1
ATOM 2331 C CA . PHE A 1 283 ? -18.226 -6.318 18.617 1.00 94.81 283 PHE A CA 1
ATOM 2332 C C . PHE A 1 283 ? -18.126 -5.549 19.947 1.00 94.81 283 PHE A C 1
ATOM 2334 O O . PHE A 1 283 ? -19.125 -5.416 20.658 1.00 94.81 283 PHE A O 1
ATOM 2341 N N . LEU A 1 284 ? -16.949 -4.997 20.271 1.00 96.06 284 LEU A N 1
ATOM 2342 C CA . LEU A 1 284 ? -16.753 -4.148 21.452 1.00 96.06 284 LEU A CA 1
ATOM 2343 C C . LEU A 1 284 ? -17.624 -2.889 21.396 1.00 96.06 284 LEU A C 1
ATOM 2345 O O . LEU A 1 284 ? -18.263 -2.549 22.394 1.00 96.06 284 LEU A O 1
ATOM 2349 N N . GLU A 1 285 ? -17.688 -2.213 20.248 1.00 96.06 285 GLU A N 1
ATOM 2350 C CA . GLU A 1 285 ? -18.525 -1.021 20.081 1.00 96.06 285 GLU A CA 1
ATOM 2351 C C . GLU A 1 285 ? -20.013 -1.333 20.229 1.00 96.06 285 GLU A C 1
ATOM 2353 O O . GLU A 1 285 ? -20.710 -0.628 20.958 1.00 96.06 285 GLU A O 1
ATOM 2358 N N . GLN A 1 286 ? -20.494 -2.425 19.631 1.00 95.50 286 GLN A N 1
ATOM 2359 C CA . GLN A 1 286 ? -21.887 -2.852 19.782 1.00 95.50 286 GLN A CA 1
ATOM 2360 C C . GLN A 1 286 ? -22.229 -3.175 21.241 1.00 95.50 286 GLN A C 1
ATOM 2362 O O . GLN A 1 286 ? -23.256 -2.726 21.757 1.00 95.50 286 GLN A O 1
ATOM 2367 N N . ALA A 1 287 ? -21.361 -3.914 21.939 1.00 94.81 287 ALA A N 1
ATOM 2368 C CA . ALA A 1 287 ? -21.545 -4.194 23.361 1.00 94.81 287 ALA A CA 1
ATOM 2369 C C . ALA A 1 287 ? -21.579 -2.893 24.182 1.00 94.81 287 ALA A C 1
ATOM 2371 O O . ALA A 1 287 ? -22.406 -2.732 25.087 1.00 94.81 287 ALA A O 1
ATOM 2372 N N . ARG A 1 288 ? -20.710 -1.932 23.843 1.00 95.75 288 ARG A N 1
ATOM 2373 C CA . ARG A 1 288 ? -20.608 -0.643 24.537 1.00 95.75 288 ARG A CA 1
ATOM 2374 C C . ARG A 1 288 ? -21.861 0.190 24.333 1.00 95.75 288 ARG A C 1
ATOM 2376 O O . ARG A 1 288 ? -22.391 0.730 25.306 1.00 95.75 288 ARG A O 1
ATOM 2383 N N . GLU A 1 289 ? -22.355 0.255 23.104 1.00 95.62 289 GLU A N 1
ATOM 2384 C CA . GLU A 1 289 ? -23.580 0.960 22.744 1.00 95.62 289 GLU A CA 1
ATOM 2385 C C . GLU A 1 289 ? -24.790 0.393 23.498 1.00 95.62 289 GLU A C 1
ATOM 2387 O O . GLU A 1 289 ? -25.552 1.152 24.099 1.00 95.62 289 GLU A O 1
ATOM 2392 N N . GLN A 1 290 ? -24.919 -0.935 23.585 1.00 95.06 290 GLN A N 1
ATOM 2393 C CA . GLN A 1 290 ? -26.004 -1.582 24.332 1.00 95.06 290 GLN A CA 1
ATOM 2394 C C . GLN A 1 290 ? -25.973 -1.251 25.831 1.00 95.06 290 GLN A C 1
ATOM 2396 O O . GLN A 1 290 ? -27.011 -0.942 26.427 1.00 95.06 290 GLN A O 1
ATOM 2401 N N . VAL A 1 291 ? -24.794 -1.304 26.461 1.00 94.19 291 VAL A N 1
ATOM 2402 C CA . VAL A 1 291 ? -24.643 -0.948 27.881 1.00 94.19 291 VAL A CA 1
ATOM 2403 C C . VAL A 1 291 ? -24.960 0.531 28.096 1.00 94.19 291 VAL A C 1
ATOM 2405 O O . VAL A 1 291 ? -25.706 0.874 29.018 1.00 94.19 291 VAL A O 1
ATOM 2408 N N . MET A 1 292 ? -24.440 1.408 27.236 1.00 93.81 292 MET A N 1
ATOM 2409 C CA . MET A 1 292 ? -24.647 2.848 27.338 1.00 93.81 292 MET A CA 1
ATOM 2410 C C . MET A 1 292 ? -26.122 3.219 27.161 1.00 93.81 292 MET A C 1
ATOM 2412 O O . MET A 1 292 ? -26.660 3.950 27.992 1.00 93.81 292 MET A O 1
ATOM 2416 N N . ALA A 1 293 ? -26.806 2.653 26.163 1.00 95.31 293 ALA A N 1
ATOM 2417 C CA . ALA A 1 293 ? -28.230 2.872 25.930 1.00 95.31 293 ALA A CA 1
ATOM 2418 C C . ALA A 1 293 ? -29.071 2.509 27.165 1.00 95.31 293 ALA A C 1
ATOM 2420 O O . ALA A 1 293 ? -29.896 3.306 27.612 1.00 95.31 293 ALA A O 1
ATOM 2421 N N . ARG A 1 294 ? -28.805 1.356 27.798 1.00 94.44 294 ARG A N 1
ATOM 2422 C CA . ARG A 1 294 ? -29.494 0.951 29.039 1.00 94.44 294 ARG A CA 1
ATOM 2423 C C . ARG A 1 294 ? -29.280 1.954 30.174 1.00 94.44 294 ARG A C 1
ATOM 2425 O O . ARG A 1 294 ? -30.231 2.299 30.873 1.00 94.44 294 ARG A O 1
ATOM 2432 N N . LYS A 1 295 ? -28.049 2.439 30.369 1.00 91.38 295 LYS A N 1
ATOM 2433 C CA . LYS A 1 295 ? -27.735 3.420 31.424 1.00 91.38 295 LYS A CA 1
ATOM 2434 C C . LYS A 1 295 ? -28.367 4.786 31.148 1.00 91.38 295 LYS A C 1
ATOM 2436 O O . LYS A 1 295 ? -28.914 5.388 32.071 1.00 91.38 295 LYS A O 1
ATOM 2441 N N . ILE A 1 296 ? -28.355 5.236 29.894 1.00 95.00 296 ILE A N 1
ATOM 2442 C CA . ILE A 1 296 ? -29.014 6.476 29.467 1.00 95.00 296 ILE A CA 1
ATOM 2443 C C . ILE A 1 296 ? -30.520 6.394 29.726 1.00 95.00 296 ILE A C 1
ATOM 2445 O O . ILE A 1 296 ? -31.079 7.337 30.276 1.00 95.00 296 ILE A O 1
ATOM 2449 N N . LEU A 1 297 ? -31.172 5.272 29.411 1.00 95.69 297 LEU A N 1
ATOM 2450 C CA . LEU A 1 297 ? -32.607 5.100 29.661 1.00 95.69 297 LEU A CA 1
ATOM 2451 C C . LEU A 1 297 ? -32.955 5.180 31.152 1.00 95.69 297 LEU A C 1
ATOM 2453 O O . LEU A 1 297 ? -33.932 5.831 31.517 1.00 95.69 297 LEU A O 1
ATOM 2457 N N . ILE A 1 298 ? -32.140 4.582 32.028 1.00 95.31 298 ILE A N 1
ATOM 2458 C CA . ILE A 1 298 ? -32.329 4.686 33.485 1.00 95.31 298 ILE A CA 1
ATOM 2459 C C . ILE A 1 298 ? -32.234 6.151 33.932 1.00 95.31 298 ILE A C 1
ATOM 2461 O O . ILE A 1 298 ? -33.103 6.634 34.663 1.00 95.31 298 ILE A O 1
ATOM 2465 N N . LEU A 1 299 ? -31.211 6.873 33.465 1.00 96.12 299 LEU A N 1
ATOM 2466 C CA . LEU A 1 299 ? -31.028 8.292 33.769 1.00 96.12 299 LEU A CA 1
ATOM 2467 C C . LEU A 1 299 ? -32.217 9.128 33.267 1.00 96.12 299 LEU A C 1
ATOM 2469 O O . LEU A 1 299 ? -32.800 9.895 34.031 1.00 96.12 299 LEU A O 1
ATOM 2473 N N . GLN A 1 300 ? -32.612 8.944 32.006 1.00 96.62 300 GLN A N 1
ATOM 2474 C CA . GLN A 1 300 ? -33.730 9.654 31.387 1.00 96.62 300 GLN A CA 1
ATOM 2475 C C . GLN A 1 300 ? -35.042 9.403 32.131 1.00 96.62 300 GLN A C 1
ATOM 2477 O O . GLN A 1 300 ? -35.761 10.358 32.419 1.00 96.62 300 GLN A O 1
ATOM 2482 N N . ASN A 1 301 ? -35.342 8.154 32.494 1.00 96.44 301 ASN A N 1
ATOM 2483 C CA . ASN A 1 301 ? -36.544 7.811 33.255 1.00 96.44 301 ASN A CA 1
ATOM 2484 C C . ASN A 1 301 ? -36.542 8.466 34.639 1.00 96.44 301 ASN A C 1
ATOM 2486 O O . ASN A 1 301 ? -37.561 9.010 35.065 1.00 96.44 301 ASN A O 1
ATOM 2490 N N . SER A 1 302 ? -35.391 8.474 35.315 1.00 97.12 302 SER A N 1
ATOM 2491 C CA . SER A 1 302 ? -35.239 9.072 36.647 1.00 97.12 302 SER A CA 1
ATOM 2492 C C . SER A 1 302 ? -35.431 10.591 36.600 1.00 97.12 302 SER A C 1
ATOM 2494 O O . SER A 1 302 ? -36.201 11.147 37.384 1.00 97.12 302 SER A O 1
ATOM 2496 N N . ILE A 1 303 ? -34.805 11.261 35.626 1.00 97.06 303 ILE A N 1
ATOM 2497 C CA . ILE A 1 303 ? -34.926 12.709 35.418 1.00 97.06 303 ILE A CA 1
ATOM 2498 C C . ILE A 1 303 ? -36.358 13.086 35.029 1.00 97.06 303 ILE A C 1
ATOM 2500 O O . ILE A 1 303 ? -36.934 13.989 35.630 1.00 97.06 303 ILE A O 1
ATOM 2504 N N . ARG A 1 304 ? -36.971 12.383 34.067 1.00 97.19 304 ARG A N 1
ATOM 2505 C CA . ARG A 1 304 ? -38.358 12.647 33.644 1.00 97.19 304 ARG A CA 1
ATOM 2506 C C . ARG A 1 304 ? -39.341 12.475 34.800 1.00 97.19 304 ARG A C 1
ATOM 2508 O O . ARG A 1 304 ? -40.210 13.322 34.982 1.00 97.19 304 ARG A O 1
ATOM 2515 N N . THR A 1 305 ? -39.161 11.436 35.615 1.00 97.00 305 THR A N 1
ATOM 2516 C CA . THR A 1 305 ? -39.985 11.201 36.812 1.00 97.00 305 THR A CA 1
ATOM 2517 C C . THR A 1 305 ? -39.814 12.325 37.832 1.00 97.00 305 THR A C 1
ATOM 2519 O O . THR A 1 305 ? -40.801 12.818 38.375 1.00 97.00 305 THR A O 1
ATOM 2522 N N . TRP A 1 306 ? -38.578 12.774 38.070 1.00 97.06 306 TRP A N 1
ATOM 2523 C CA . TRP A 1 306 ? -38.300 13.894 38.970 1.00 97.06 306 TRP A CA 1
ATOM 2524 C C . TRP A 1 306 ? -38.956 15.198 38.491 1.00 97.06 306 TRP A C 1
ATOM 2526 O O . TRP A 1 306 ? -39.619 15.870 39.283 1.00 97.06 306 TRP A O 1
ATOM 2536 N N . ILE A 1 307 ? -38.848 15.516 37.194 1.00 97.44 307 ILE A N 1
ATOM 2537 C CA . ILE A 1 307 ? -39.492 16.692 36.585 1.00 97.44 307 ILE A CA 1
ATOM 2538 C C . ILE A 1 307 ? -41.016 16.609 36.743 1.00 97.44 307 ILE A C 1
ATOM 2540 O O . ILE A 1 307 ? -41.625 17.546 37.261 1.00 97.44 307 ILE A O 1
ATOM 2544 N N . ALA A 1 308 ? -41.627 15.485 36.356 1.00 97.12 308 ALA A N 1
ATOM 2545 C CA . ALA A 1 308 ? -43.076 15.295 36.420 1.00 97.12 308 ALA A CA 1
ATOM 2546 C C . ALA A 1 308 ? -43.608 15.383 37.859 1.00 97.12 308 ALA A C 1
ATOM 2548 O O . ALA A 1 308 ? -44.604 16.056 38.120 1.00 97.12 308 ALA A O 1
ATOM 2549 N N . ARG A 1 309 ? -42.911 14.767 38.826 1.00 96.62 309 ARG A N 1
ATOM 2550 C CA . ARG A 1 309 ? -43.276 14.849 40.247 1.00 96.62 309 ARG A CA 1
ATOM 2551 C C . ARG A 1 309 ? -43.217 16.284 40.755 1.00 96.62 309 ARG A C 1
ATOM 2553 O O . ARG A 1 309 ? -44.115 16.708 41.476 1.00 96.62 309 ARG A O 1
ATOM 2560 N N . ARG A 1 310 ? -42.175 17.031 40.389 1.00 96.50 310 ARG A N 1
ATOM 2561 C CA . ARG A 1 310 ? -42.018 18.427 40.800 1.00 96.50 310 ARG A CA 1
ATOM 2562 C C . ARG A 1 310 ? -43.146 19.298 40.239 1.00 96.50 310 ARG A C 1
ATOM 2564 O O . ARG A 1 310 ? -43.745 20.047 41.000 1.00 96.50 310 ARG A O 1
ATOM 2571 N N . GLN A 1 311 ? -43.488 19.133 38.960 1.00 95.88 311 GLN A N 1
ATOM 2572 C CA . GLN A 1 311 ? -44.626 19.818 38.335 1.00 95.88 311 GLN A CA 1
ATOM 2573 C C . GLN A 1 311 ? -45.954 19.481 39.027 1.00 95.88 311 GLN A C 1
ATOM 2575 O O . GLN A 1 311 ? -46.724 20.384 39.345 1.00 95.88 311 GLN A O 1
ATOM 2580 N N . PHE A 1 312 ? -46.199 18.201 39.323 1.00 95.69 312 PHE A N 1
ATOM 2581 C CA . PHE A 1 312 ? -47.408 17.769 40.024 1.00 95.69 312 PHE A CA 1
ATOM 2582 C C . PHE A 1 312 ? -47.524 18.379 41.427 1.00 95.69 312 PHE A C 1
ATOM 2584 O O . PHE A 1 312 ? -48.595 18.847 41.805 1.00 95.69 312 PHE A O 1
ATOM 2591 N N . VAL A 1 313 ? -46.432 18.402 42.199 1.00 95.50 313 VAL A N 1
ATOM 2592 C CA . VAL A 1 313 ? -46.421 19.004 43.543 1.00 95.50 313 VAL A CA 1
ATOM 2593 C C . VAL A 1 313 ? -46.734 20.499 43.475 1.00 95.50 313 VAL A C 1
ATOM 2595 O O . VAL A 1 313 ? -47.562 20.966 44.255 1.00 95.50 313 VAL A O 1
ATOM 2598 N N . THR A 1 314 ? -46.140 21.230 42.526 1.00 94.56 314 THR A N 1
ATOM 2599 C CA . THR A 1 314 ? -46.432 22.657 42.319 1.00 94.56 314 THR A CA 1
ATOM 2600 C C . THR A 1 314 ? -47.901 22.885 41.956 1.00 94.56 314 THR A C 1
ATOM 2602 O O . THR A 1 314 ? -48.556 23.712 42.584 1.00 94.56 314 THR A O 1
ATOM 2605 N N . LEU A 1 315 ? -48.448 22.114 41.010 1.00 93.81 315 LEU A N 1
ATOM 2606 C CA . LEU A 1 315 ? -49.852 22.234 40.605 1.00 93.81 315 LEU A CA 1
ATOM 2607 C C . LEU A 1 315 ? -50.813 21.909 41.760 1.00 93.81 315 LEU A C 1
ATOM 2609 O O . LEU A 1 315 ? -51.797 22.610 41.984 1.00 93.81 315 LEU A O 1
ATOM 2613 N N . ARG A 1 316 ? -50.517 20.862 42.535 1.00 93.00 316 ARG A N 1
ATOM 2614 C CA . ARG A 1 316 ? -51.327 20.480 43.695 1.00 93.00 316 ARG A CA 1
ATOM 2615 C C . ARG A 1 316 ? -51.347 21.579 44.759 1.00 93.00 316 ARG A C 1
ATOM 2617 O O . ARG A 1 316 ? -52.395 21.818 45.344 1.00 93.00 316 ARG A O 1
ATOM 2624 N N . GLN A 1 317 ? -50.216 22.241 45.007 1.00 92.44 317 GLN A N 1
ATOM 2625 C CA . GLN A 1 317 ? -50.153 23.368 45.942 1.00 92.44 317 GLN A CA 1
ATOM 2626 C C . GLN A 1 317 ? -50.987 24.559 45.459 1.00 92.44 317 GLN A C 1
ATOM 2628 O O . GLN A 1 317 ? -51.673 25.162 46.272 1.00 92.44 317 GLN A O 1
ATOM 2633 N N . SER A 1 318 ? -50.993 24.854 44.154 1.00 89.19 318 SER A N 1
ATOM 2634 C CA . SER A 1 318 ? -51.808 25.946 43.600 1.00 89.19 318 SER A CA 1
ATOM 2635 C C . SER A 1 318 ? -53.318 25.684 43.597 1.00 89.19 318 SER A C 1
ATOM 2637 O O . SER A 1 318 ? -54.076 26.630 43.468 1.00 89.19 318 SER A O 1
ATOM 2639 N N . VAL A 1 319 ? -53.756 24.424 43.706 1.00 88.12 319 VAL A N 1
ATOM 2640 C CA . VAL A 1 319 ? -55.187 24.048 43.756 1.00 88.12 319 VAL A CA 1
ATOM 2641 C C . VAL A 1 319 ? -55.715 23.971 45.197 1.00 88.12 319 VAL A C 1
ATOM 2643 O O . VAL A 1 319 ? -56.921 24.013 45.413 1.00 88.12 319 VAL A O 1
ATOM 2646 N N . LEU A 1 320 ? -54.828 23.815 46.185 1.00 76.06 320 LEU A N 1
ATOM 2647 C CA . LEU A 1 320 ? -55.177 23.727 47.611 1.00 76.06 320 LEU A CA 1
ATOM 2648 C C . LEU A 1 320 ? -55.137 25.085 48.343 1.00 76.06 320 LEU A C 1
ATOM 2650 O O . LEU A 1 320 ? -55.423 25.116 49.540 1.00 76.06 320 LEU A O 1
ATOM 2654 N N . LEU A 1 321 ? -54.763 26.161 47.646 1.00 53.53 321 LEU A N 1
ATOM 2655 C CA . LEU A 1 321 ? -54.862 27.561 48.080 1.00 53.53 321 LEU A CA 1
ATOM 2656 C C . LEU A 1 321 ? -56.094 28.208 47.445 1.00 53.53 321 LEU A C 1
ATOM 2658 O O . LEU A 1 321 ? -56.731 29.028 48.137 1.00 53.53 321 LEU A O 1
#

pLDDT: mean 85.83, std 11.32, range [41.28, 97.75]

Organism: NCBI:txid433720